Protein AF-A0A7N2LSF9-F1 (afdb_monomer_lite)

Radius of gyration: 23.45 Å; chains: 1; bounding box: 59×53×56 Å

Organism: Quercus lobata (NCBI:txid97700)

InterPro domains:
  IPR008930 Terpenoid cyclases/protein prenyltransferase alpha-alpha toroid [SSF48239] (55-189)
  IPR018333 Squalene cyclase [PTHR11764] (6-190)
  IPR032697 Squalene cyclase, N-terminal [PF13249] (33-189)

Structure (mmCIF, N/CA/C/O backbone):
data_AF-A0A7N2LSF9-F1
#
_entry.id   AF-A0A7N2LSF9-F1
#
loop_
_atom_site.group_PDB
_atom_site.id
_atom_site.type_symbol
_atom_site.label_atom_id
_atom_site.label_alt_id
_atom_site.label_comp_id
_atom_site.label_asym_id
_atom_site.label_entity_id
_atom_site.label_seq_id
_atom_site.pdbx_PDB_ins_code
_atom_site.Cartn_x
_atom_site.Cartn_y
_atom_site.Cartn_z
_atom_site.occupancy
_atom_site.B_iso_or_equiv
_atom_site.auth_seq_id
_atom_site.auth_comp_id
_atom_site.auth_asym_id
_atom_site.auth_atom_id
_atom_site.pdbx_PDB_model_num
ATOM 1 N N . MET A 1 1 ? -3.919 -2.376 20.979 1.00 66.38 1 MET A N 1
ATOM 2 C CA . MET A 1 1 ? -2.611 -2.000 21.558 1.00 66.38 1 MET A CA 1
ATOM 3 C C . MET A 1 1 ? -2.782 -0.939 22.650 1.00 66.38 1 MET A C 1
ATOM 5 O O . MET A 1 1 ? -2.561 -1.262 23.808 1.00 66.38 1 MET A O 1
ATOM 9 N N . PHE A 1 2 ? -3.369 0.223 22.343 1.00 83.56 2 PHE A N 1
ATOM 10 C CA . PHE A 1 2 ? -3.533 1.353 23.278 1.00 83.56 2 PHE A CA 1
ATOM 11 C C . PHE A 1 2 ? -4.333 1.075 24.571 1.00 83.56 2 PHE A C 1
ATOM 13 O O . PHE A 1 2 ? -3.873 1.342 25.677 1.00 83.56 2 PHE A O 1
ATOM 20 N N . LEU A 1 3 ? -5.525 0.473 24.468 1.00 89.69 3 LEU A N 1
ATOM 21 C CA . LEU A 1 3 ? -6.334 0.141 25.657 1.00 89.69 3 LEU A CA 1
ATOM 22 C C . LEU A 1 3 ? -5.654 -0.894 26.562 1.00 89.69 3 LEU A C 1
ATOM 24 O O . LEU A 1 3 ? -5.826 -0.860 27.779 1.00 89.69 3 LEU A O 1
ATOM 28 N N . ARG A 1 4 ? -4.869 -1.801 25.964 1.00 88.81 4 ARG A N 1
ATOM 29 C CA . ARG A 1 4 ? -4.099 -2.812 26.694 1.00 88.81 4 ARG A CA 1
ATOM 30 C C . ARG A 1 4 ? -2.955 -2.162 27.467 1.00 88.81 4 ARG A C 1
ATOM 32 O O . ARG A 1 4 ? -2.779 -2.487 28.632 1.00 88.81 4 ARG A O 1
ATOM 39 N N . GLU A 1 5 ? -2.233 -1.227 26.854 1.00 88.38 5 GLU A N 1
ATOM 40 C CA . GLU A 1 5 ? -1.175 -0.448 27.519 1.00 88.38 5 GLU A CA 1
ATOM 41 C C . GLU A 1 5 ? -1.716 0.340 28.716 1.00 88.38 5 GLU A C 1
ATOM 43 O O . GLU A 1 5 ? -1.085 0.394 29.769 1.00 88.38 5 GLU A O 1
ATOM 48 N N . LYS A 1 6 ? -2.933 0.875 28.593 1.00 88.38 6 LYS A N 1
ATOM 49 C CA . LYS A 1 6 ? -3.620 1.589 29.676 1.00 88.38 6 LYS A CA 1
ATOM 50 C C . LYS A 1 6 ? -4.302 0.688 30.703 1.00 88.38 6 LYS A C 1
ATOM 52 O O . LYS A 1 6 ? -4.934 1.202 31.622 1.00 88.38 6 LYS A O 1
ATOM 57 N N . ASN A 1 7 ? -4.224 -0.636 30.548 1.00 91.94 7 ASN A N 1
ATOM 58 C CA . ASN A 1 7 ? -4.962 -1.605 31.363 1.00 91.94 7 ASN A CA 1
ATOM 59 C C . ASN A 1 7 ? -6.463 -1.269 31.488 1.00 91.94 7 ASN A C 1
ATOM 61 O O . ASN A 1 7 ? -7.085 -1.526 32.522 1.00 91.94 7 ASN A O 1
ATOM 65 N N . PHE A 1 8 ? -7.046 -0.670 30.445 1.00 93.81 8 PHE A N 1
ATOM 66 C CA . PHE A 1 8 ? -8.433 -0.227 30.470 1.00 93.81 8 PHE A CA 1
ATOM 67 C C . PHE A 1 8 ? -9.372 -1.430 30.577 1.00 93.81 8 PHE A C 1
ATOM 69 O O . PHE A 1 8 ? -9.250 -2.409 29.837 1.00 93.81 8 PHE A O 1
ATOM 76 N N . LYS A 1 9 ? -10.354 -1.328 31.474 1.00 93.75 9 LYS A N 1
ATOM 77 C CA . LYS A 1 9 ? -11.443 -2.293 31.613 1.00 93.75 9 LYS A CA 1
ATOM 78 C C . LYS A 1 9 ? -12.764 -1.558 31.460 1.00 93.75 9 LYS A C 1
ATOM 80 O O . LYS A 1 9 ? -13.039 -0.615 32.197 1.00 93.75 9 LYS A O 1
ATOM 85 N N . GLN A 1 10 ? -13.590 -2.003 30.518 1.00 93.06 10 GLN A N 1
ATOM 86 C CA . GLN A 1 10 ? -14.936 -1.465 30.368 1.00 93.06 10 GLN A CA 1
ATOM 87 C C . GLN A 1 10 ? -15.809 -1.971 31.522 1.00 93.06 10 GLN A C 1
ATOM 89 O O . GLN A 1 10 ? -16.148 -3.150 31.569 1.00 93.06 10 GLN A O 1
ATOM 94 N N . THR A 1 11 ? -16.151 -1.081 32.448 1.00 94.44 11 THR A N 1
ATOM 95 C CA . THR A 1 11 ? -16.967 -1.383 33.634 1.00 94.44 11 THR A CA 1
ATOM 96 C C . THR A 1 11 ? -18.460 -1.179 33.396 1.00 94.44 11 THR A C 1
ATOM 98 O O . THR A 1 11 ? -19.268 -1.702 34.157 1.00 94.44 11 THR A O 1
ATOM 101 N N . ILE A 1 12 ? -18.838 -0.446 32.343 1.00 94.00 12 ILE A N 1
ATOM 102 C CA . ILE A 1 12 ? -20.238 -0.182 32.008 1.00 94.00 12 ILE A CA 1
ATOM 103 C C . ILE A 1 12 ? -20.750 -1.319 31.102 1.00 94.00 12 ILE A C 1
ATOM 105 O O . ILE A 1 12 ? -20.164 -1.553 30.030 1.00 94.00 12 ILE A O 1
ATOM 109 N N . PRO A 1 13 ? -21.811 -2.046 31.502 1.00 93.44 13 PRO A N 1
ATOM 110 C CA . PRO A 1 13 ? -22.346 -3.153 30.717 1.00 93.44 13 PRO A CA 1
ATOM 111 C C . PRO A 1 13 ? -22.920 -2.656 29.378 1.00 93.44 13 PRO A C 1
ATOM 113 O O . PRO A 1 13 ? -23.384 -1.519 29.292 1.00 93.44 13 PRO A O 1
ATOM 116 N N . PRO A 1 14 ? -22.848 -3.463 28.304 1.00 93.38 14 PRO A N 1
ATOM 117 C CA . PRO A 1 14 ? -23.489 -3.120 27.041 1.00 93.38 14 PRO A CA 1
ATOM 118 C C . PRO A 1 14 ? -25.013 -3.188 27.179 1.00 93.38 14 PRO A C 1
ATOM 120 O O . PRO A 1 14 ? -25.544 -4.165 27.705 1.00 93.38 14 PRO A O 1
ATOM 123 N N . GLU A 1 15 ? -25.697 -2.180 26.649 1.00 92.12 15 GLU A N 1
ATOM 124 C CA . GLU A 1 15 ? -27.146 -2.220 26.467 1.00 92.12 15 GLU A CA 1
ATOM 125 C C . GLU A 1 15 ? -27.490 -3.183 25.328 1.00 92.12 15 GLU A C 1
ATOM 127 O O . GLU A 1 15 ? -26.874 -3.137 24.259 1.00 92.12 15 GLU A O 1
ATOM 132 N N . LYS A 1 16 ? -28.460 -4.069 25.560 1.00 88.94 16 LYS A N 1
ATOM 133 C CA . LYS A 1 16 ? -29.035 -4.937 24.529 1.00 88.94 16 LYS A CA 1
ATOM 134 C C . LYS A 1 16 ? -30.428 -4.417 24.202 1.00 88.94 16 LYS A C 1
ATOM 136 O O . LYS A 1 16 ? -31.203 -4.128 25.110 1.00 88.94 16 LYS A O 1
ATOM 141 N N . ILE A 1 17 ? -30.710 -4.278 22.914 1.00 87.31 17 ILE A N 1
ATOM 142 C CA . ILE A 1 17 ? -32.014 -3.865 22.398 1.00 87.31 17 ILE A CA 1
ATOM 143 C C . ILE A 1 17 ? -32.495 -5.020 21.530 1.00 87.31 17 ILE A C 1
ATOM 145 O O . ILE A 1 17 ? -31.788 -5.411 20.600 1.00 87.31 17 ILE A O 1
ATOM 149 N N . GLU A 1 18 ? -33.630 -5.613 21.888 1.00 89.38 18 GLU A N 1
ATOM 150 C CA . GLU A 1 18 ? -34.229 -6.703 21.113 1.00 89.38 18 GLU A CA 1
ATOM 151 C C . GLU A 1 18 ? -35.028 -6.158 19.918 1.00 89.38 18 GLU A C 1
ATOM 153 O O . GLU A 1 18 ? -35.464 -5.003 19.913 1.00 89.38 18 GLU A O 1
ATOM 158 N N . ASP A 1 19 ? -35.226 -6.986 18.889 1.00 85.38 19 ASP A N 1
ATOM 159 C CA . ASP A 1 19 ? -36.000 -6.592 17.710 1.00 85.38 19 ASP A CA 1
ATOM 160 C C . ASP A 1 19 ? -37.439 -6.218 18.103 1.00 85.38 19 ASP A C 1
ATOM 162 O O . ASP A 1 19 ? -38.179 -7.013 18.683 1.00 85.38 19 ASP A O 1
ATOM 166 N N . GLY A 1 20 ? -37.843 -4.990 17.770 1.00 83.19 20 GLY A N 1
ATOM 167 C CA . GLY A 1 20 ? -39.164 -4.441 18.099 1.00 83.19 20 GLY A CA 1
ATOM 168 C C . GLY A 1 20 ? -39.267 -3.784 19.480 1.00 83.19 20 GLY A C 1
ATOM 169 O O . GLY A 1 20 ? -40.318 -3.233 19.810 1.00 83.19 20 GLY A O 1
ATOM 170 N N . GLU A 1 21 ? -38.197 -3.788 20.277 1.00 87.12 21 GLU A N 1
ATOM 171 C CA . GLU A 1 21 ? -38.157 -3.103 21.565 1.00 87.12 21 GLU A CA 1
ATOM 172 C C . GLU A 1 21 ? -37.973 -1.581 21.399 1.00 87.12 21 GLU A C 1
ATOM 174 O O . GLU A 1 21 ? -37.148 -1.107 20.617 1.00 87.12 21 GLU A O 1
ATOM 179 N N . GLY A 1 22 ? -38.732 -0.788 22.161 1.00 87.12 22 GLY A N 1
ATOM 180 C CA . GLY A 1 22 ? -38.601 0.670 22.161 1.00 87.12 22 GLY A CA 1
ATOM 181 C C . GLY A 1 22 ? -37.289 1.143 22.800 1.00 87.12 22 GLY A C 1
ATOM 182 O O . GLY A 1 22 ? -36.911 0.691 23.882 1.00 87.12 22 GLY A O 1
ATOM 183 N N . ILE A 1 23 ? -36.609 2.101 22.162 1.00 92.31 23 ILE A N 1
ATOM 184 C CA . ILE A 1 23 ? -35.414 2.748 22.722 1.00 92.31 23 ILE A CA 1
ATOM 185 C C . ILE A 1 23 ? -35.859 3.803 23.738 1.00 92.31 23 ILE A C 1
ATOM 187 O O . ILE A 1 23 ? -36.436 4.822 23.366 1.00 92.31 23 ILE A O 1
ATOM 191 N N . THR A 1 24 ? -35.591 3.559 25.019 1.00 94.38 24 THR A N 1
ATOM 192 C CA . THR A 1 24 ? -35.860 4.523 26.094 1.00 94.38 24 THR A CA 1
ATOM 193 C C . THR A 1 24 ? -34.687 5.487 26.282 1.00 94.38 24 THR A C 1
ATOM 195 O O . THR A 1 24 ? -33.537 5.156 25.975 1.00 94.38 24 THR A O 1
ATOM 198 N N . ASP A 1 25 ? -34.957 6.660 26.859 1.00 94.50 25 ASP A N 1
ATOM 199 C CA . ASP A 1 25 ? -33.924 7.649 27.207 1.00 94.50 25 ASP A CA 1
ATOM 200 C C . ASP A 1 25 ? -32.843 7.066 28.129 1.00 94.50 25 ASP A C 1
ATOM 202 O O . ASP A 1 25 ? -31.661 7.391 28.000 1.00 94.50 25 ASP A O 1
ATOM 206 N N . GLU A 1 26 ? -33.227 6.169 29.040 1.00 93.06 26 GLU A N 1
ATOM 207 C CA . GLU A 1 26 ? -32.302 5.484 29.944 1.00 93.06 26 GLU A CA 1
ATOM 208 C C . GLU A 1 26 ? -31.316 4.598 29.174 1.00 93.06 26 GLU A C 1
ATOM 210 O O . GLU A 1 26 ? -30.102 4.719 29.358 1.00 93.06 26 GLU A O 1
ATOM 215 N N . LYS A 1 27 ? -31.818 3.768 28.250 1.00 93.44 27 LYS A N 1
ATOM 216 C CA . LYS A 1 27 ? -30.979 2.903 27.412 1.00 93.44 27 LYS A CA 1
ATOM 217 C C . LYS A 1 27 ? -30.038 3.714 26.531 1.00 93.44 27 LYS A C 1
ATOM 219 O O . LYS A 1 27 ? -28.846 3.416 26.457 1.00 93.44 27 LYS A O 1
ATOM 224 N N . ALA A 1 28 ? -30.544 4.778 25.909 1.00 94.69 28 ALA A N 1
ATOM 225 C CA . ALA A 1 28 ? -29.723 5.685 25.113 1.00 94.69 28 ALA A CA 1
ATOM 226 C C . ALA A 1 28 ? -28.622 6.348 25.965 1.00 94.69 28 ALA A C 1
ATOM 228 O O . ALA A 1 28 ? -27.455 6.384 25.567 1.00 94.69 28 ALA A O 1
ATOM 229 N N . THR A 1 29 ? -28.964 6.806 27.172 1.00 95.44 29 THR A N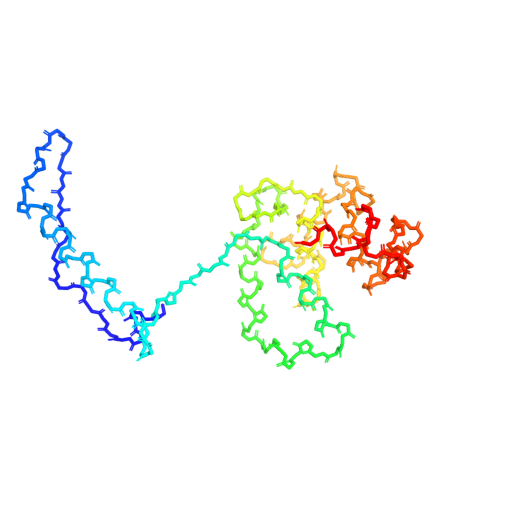 1
ATOM 230 C CA . THR A 1 29 ? -28.019 7.433 28.108 1.00 95.44 29 THR A CA 1
ATOM 231 C C . THR A 1 29 ? -26.937 6.457 28.570 1.00 95.44 29 THR A C 1
ATOM 233 O O . THR A 1 29 ? -25.758 6.821 28.620 1.00 95.44 29 THR A O 1
ATOM 236 N N . ASN A 1 30 ? -27.296 5.210 28.879 1.00 95.19 30 ASN A N 1
ATOM 237 C CA . ASN A 1 30 ? -26.335 4.189 29.291 1.00 95.19 30 ASN A CA 1
ATOM 238 C C . ASN A 1 30 ? -25.383 3.812 28.148 1.00 95.19 30 ASN A C 1
ATOM 240 O O . ASN A 1 30 ? -24.165 3.759 28.355 1.00 95.19 30 ASN A O 1
ATOM 244 N N . ALA A 1 31 ? -25.908 3.637 26.930 1.00 95.81 31 ALA A N 1
ATOM 245 C CA . ALA A 1 31 ? -25.100 3.388 25.739 1.00 95.81 31 ALA A CA 1
ATOM 246 C C . ALA A 1 31 ? -24.117 4.541 25.468 1.00 95.81 31 ALA A C 1
ATOM 248 O O . ALA A 1 31 ? -22.922 4.301 25.262 1.00 95.81 31 ALA A O 1
ATOM 249 N N . LEU A 1 32 ? -24.585 5.792 25.559 1.00 96.19 32 LEU A N 1
ATOM 250 C CA . LEU A 1 32 ? -23.746 6.982 25.419 1.00 96.19 32 LEU A CA 1
ATOM 251 C C . LEU A 1 32 ? -22.646 7.022 26.483 1.00 96.19 32 LEU A C 1
ATOM 253 O O . LEU A 1 32 ? -21.475 7.202 26.154 1.00 96.19 32 LEU A O 1
ATOM 257 N N . ARG A 1 33 ? -22.991 6.805 27.758 1.00 97.06 33 ARG A N 1
ATOM 258 C CA . ARG A 1 33 ? -22.019 6.809 28.861 1.00 97.06 33 ARG A CA 1
ATOM 259 C C . ARG A 1 33 ? -20.924 5.766 28.637 1.00 97.06 33 ARG A C 1
ATOM 261 O O . ARG A 1 33 ? -19.745 6.055 28.840 1.00 97.06 33 ARG A O 1
ATOM 268 N N . ARG A 1 34 ? -21.297 4.576 28.160 1.00 97.19 34 ARG A N 1
ATOM 269 C CA . ARG A 1 34 ? -20.352 3.510 27.809 1.00 97.19 34 ARG A CA 1
ATOM 270 C C . ARG A 1 34 ? -19.430 3.902 26.652 1.00 97.19 34 ARG A C 1
ATOM 272 O O . ARG A 1 34 ? -18.225 3.649 26.734 1.00 97.19 34 ARG A O 1
ATOM 279 N N . ALA A 1 35 ? -19.978 4.510 25.600 1.00 96.12 35 ALA A N 1
ATOM 280 C CA . ALA A 1 35 ? -19.223 4.964 24.432 1.00 96.12 35 ALA A CA 1
ATOM 281 C C . ALA A 1 35 ? -18.250 6.101 24.777 1.00 96.12 35 ALA A C 1
ATOM 283 O O . ALA A 1 35 ? -17.090 6.061 24.364 1.00 96.12 35 ALA A O 1
ATOM 284 N N . VAL A 1 36 ? -18.680 7.068 25.592 1.00 96.44 36 VAL A N 1
ATOM 285 C CA . VAL A 1 36 ? -17.828 8.158 26.091 1.00 96.44 36 VAL A CA 1
ATOM 286 C C . VAL A 1 36 ? -16.706 7.607 26.967 1.00 96.44 36 VAL A C 1
ATOM 288 O O . VAL A 1 36 ? -15.553 7.967 26.759 1.00 96.44 36 VAL A O 1
ATOM 291 N N . HIS A 1 37 ? -17.005 6.683 27.887 1.00 95.75 37 HIS A N 1
ATOM 292 C CA . HIS A 1 37 ? -15.989 6.050 28.734 1.00 95.75 37 HIS A CA 1
ATOM 293 C C . HIS A 1 37 ? -14.919 5.317 27.906 1.00 95.75 37 HIS A C 1
ATOM 295 O O . HIS A 1 37 ? -13.726 5.444 28.171 1.00 95.75 37 HIS A O 1
ATOM 301 N N . PHE A 1 38 ? -15.337 4.595 26.860 1.00 95.19 38 PHE A N 1
ATOM 302 C CA . PHE A 1 38 ? -14.419 3.930 25.932 1.00 95.19 38 PHE A CA 1
ATOM 303 C C . PHE A 1 38 ? -13.591 4.929 25.113 1.00 95.19 38 PHE A C 1
ATOM 305 O O . PHE A 1 38 ? -12.373 4.797 25.020 1.00 95.19 38 PHE A O 1
ATOM 312 N N . SER A 1 39 ? -14.238 5.949 24.546 1.00 94.25 39 SER A N 1
ATOM 313 C CA . SER A 1 39 ? -13.574 6.948 23.703 1.00 94.25 39 SER A CA 1
ATOM 314 C C . SER A 1 39 ? -12.574 7.775 24.507 1.00 94.25 39 SER A C 1
ATOM 316 O O . SER A 1 39 ? -11.454 7.984 24.056 1.00 94.25 39 SER A O 1
ATOM 318 N N . ALA A 1 40 ? -12.915 8.174 25.734 1.00 94.00 40 ALA A N 1
ATOM 319 C CA . ALA A 1 40 ? -11.996 8.867 26.635 1.00 94.00 40 ALA A CA 1
ATOM 320 C C . ALA A 1 40 ? -10.749 8.021 26.947 1.00 94.00 40 ALA A C 1
ATOM 322 O O . ALA A 1 40 ? -9.636 8.540 26.984 1.00 94.00 40 ALA A O 1
ATOM 323 N N . ALA A 1 41 ? -10.899 6.699 27.088 1.00 94.31 41 ALA A N 1
ATOM 324 C CA . ALA A 1 41 ? -9.760 5.808 27.298 1.00 94.31 41 ALA A CA 1
ATOM 325 C C . ALA A 1 41 ? -8.811 5.740 26.086 1.00 94.31 41 ALA A C 1
ATOM 327 O O . ALA A 1 41 ? -7.617 5.481 26.262 1.00 94.31 41 ALA A O 1
ATOM 328 N N . LEU A 1 42 ? -9.299 6.016 24.873 1.00 94.44 42 LEU A N 1
ATOM 329 C CA . LEU A 1 42 ? -8.478 6.085 23.661 1.00 94.44 42 LEU A CA 1
ATOM 330 C C . LEU A 1 42 ? -7.693 7.396 23.512 1.00 94.44 42 LEU A C 1
ATOM 332 O O . LEU A 1 42 ? -6.770 7.433 22.708 1.00 94.44 42 LEU A O 1
ATOM 336 N N . GLN A 1 43 ? -7.996 8.442 24.287 1.00 94.62 43 GLN A N 1
ATOM 337 C CA . GLN A 1 43 ? -7.309 9.731 24.175 1.00 94.62 43 GLN A CA 1
ATOM 338 C C . GLN A 1 43 ? -5.824 9.609 24.547 1.00 94.62 43 GLN A C 1
ATOM 340 O O . GLN A 1 43 ? -5.489 9.090 25.609 1.00 94.62 43 GLN A O 1
ATOM 345 N N . SER A 1 44 ? -4.914 10.079 23.705 1.00 93.06 44 SER A N 1
ATOM 346 C CA . SER A 1 44 ? -3.478 10.132 23.980 1.00 93.06 44 SER A CA 1
ATOM 347 C C . SER A 1 44 ? -3.135 11.115 25.110 1.00 93.06 44 SER A C 1
ATOM 349 O O . SER A 1 44 ? -3.951 11.943 25.509 1.00 93.06 44 SER A O 1
ATOM 351 N N . SER A 1 45 ? -1.922 11.016 25.661 1.00 92.81 45 SER A N 1
ATOM 352 C CA . SER A 1 45 ? -1.450 11.848 26.780 1.00 92.81 45 SER A CA 1
ATOM 353 C C . SER A 1 45 ? -1.394 13.347 26.467 1.00 92.81 45 SER A C 1
ATOM 355 O O . SER A 1 45 ? -1.452 14.168 27.373 1.00 92.81 45 SER A O 1
ATOM 357 N N . ASP A 1 46 ? -1.272 13.697 25.192 1.00 95.12 46 ASP A N 1
ATOM 358 C CA . ASP A 1 46 ? -1.283 15.054 24.634 1.00 95.12 46 ASP A CA 1
ATOM 359 C C . ASP A 1 46 ? -2.676 15.483 24.129 1.00 95.12 46 ASP A C 1
ATOM 361 O O . ASP A 1 46 ? -2.834 16.565 23.571 1.00 95.12 46 ASP A O 1
ATOM 365 N N . GLY A 1 47 ? -3.700 14.651 24.338 1.00 95.31 47 GLY A N 1
ATOM 366 C CA . GLY A 1 47 ? -5.098 15.005 24.118 1.00 95.31 47 GLY A CA 1
ATOM 367 C C . GLY A 1 47 ? -5.684 14.635 22.754 1.00 95.31 47 GLY A C 1
ATOM 368 O O . GLY A 1 47 ? -6.893 14.798 22.587 1.00 95.31 47 GLY A O 1
ATOM 369 N N . HIS A 1 48 ? -4.897 14.119 21.801 1.00 95.31 48 HIS A N 1
ATOM 370 C CA . HIS A 1 48 ? -5.411 13.665 20.497 1.00 95.31 48 HIS A CA 1
ATOM 371 C C . HIS A 1 48 ? -5.989 12.237 20.557 1.00 95.31 48 HIS A C 1
ATOM 373 O O . HIS A 1 48 ? -5.770 11.513 21.524 1.00 95.31 48 HIS A O 1
ATOM 379 N N . TRP A 1 49 ? -6.705 11.799 19.515 1.00 94.50 49 TRP A N 1
ATOM 380 C CA . TRP A 1 49 ? -7.203 10.420 19.385 1.00 94.50 49 TRP A CA 1
ATOM 381 C C . TRP A 1 49 ? -6.476 9.688 18.259 1.00 94.50 49 TRP A C 1
ATOM 383 O O . TRP A 1 49 ? -6.788 9.924 17.090 1.00 94.50 49 TRP A O 1
ATOM 393 N N . PRO A 1 50 ? -5.503 8.818 18.576 1.00 92.06 50 PRO A N 1
ATOM 394 C CA . PRO A 1 50 ? -4.829 8.041 17.556 1.00 92.06 50 PRO A CA 1
ATOM 395 C C . PRO A 1 50 ? -5.799 7.011 16.974 1.00 92.06 50 PRO A C 1
ATOM 397 O O . PRO A 1 50 ? -6.467 6.275 17.702 1.00 92.06 50 PRO A O 1
ATOM 400 N N . THR A 1 51 ? -5.848 6.945 15.650 1.00 89.44 51 THR A N 1
ATOM 401 C CA . THR A 1 51 ? -6.598 5.935 14.907 1.00 89.44 51 THR A CA 1
ATOM 402 C C . THR A 1 51 ? -5.771 5.451 13.733 1.00 89.44 51 THR A C 1
ATOM 404 O O . THR A 1 51 ? -4.897 6.158 13.227 1.00 89.44 51 THR A O 1
ATOM 407 N N . GLU A 1 52 ? -6.058 4.235 13.294 1.00 89.19 52 GLU A N 1
ATOM 408 C CA . GLU A 1 52 ? -5.570 3.748 12.018 1.00 89.19 52 GLU A CA 1
ATOM 409 C C . GLU A 1 52 ? -6.172 4.588 10.882 1.00 89.19 52 GLU A C 1
ATOM 411 O O . GLU A 1 52 ? -7.377 4.845 10.859 1.00 89.19 52 GLU A O 1
ATOM 416 N N . ASN A 1 53 ? -5.319 5.024 9.955 1.00 90.56 53 ASN A N 1
ATOM 417 C CA . ASN A 1 53 ? -5.704 5.685 8.709 1.00 90.56 53 ASN A CA 1
ATOM 418 C C . ASN A 1 53 ? -5.233 4.822 7.531 1.00 90.56 53 ASN A C 1
ATOM 420 O O . ASN A 1 53 ? -4.279 5.159 6.826 1.00 90.56 53 ASN A O 1
ATOM 424 N N . ALA A 1 54 ? -5.847 3.647 7.411 1.00 90.62 54 ALA A N 1
ATOM 425 C CA . ALA A 1 54 ? -5.574 2.676 6.362 1.00 90.62 54 ALA A CA 1
ATOM 426 C C . ALA A 1 54 ? -6.517 2.868 5.162 1.00 90.62 54 ALA A C 1
ATOM 428 O O . ALA A 1 54 ? -7.405 3.719 5.163 1.00 90.62 54 ALA A O 1
ATOM 429 N N . GLY A 1 55 ? -6.309 2.075 4.113 1.00 93.44 55 GLY A N 1
ATOM 430 C CA . GLY A 1 55 ? -7.158 2.078 2.924 1.00 93.44 55 GLY A CA 1
ATOM 431 C C . GLY A 1 55 ? -6.336 1.887 1.657 1.00 93.44 55 GLY A C 1
ATOM 432 O O . GLY A 1 55 ? -6.442 0.832 1.040 1.00 93.44 55 GLY A O 1
ATOM 433 N N . PRO A 1 56 ? -5.492 2.850 1.254 1.00 96.75 56 PRO A N 1
ATOM 434 C CA . PRO A 1 56 ? -4.724 2.741 0.015 1.00 96.75 56 PRO A CA 1
ATOM 435 C C . PRO A 1 56 ? -3.675 1.621 0.046 1.00 96.75 56 PRO A C 1
ATOM 437 O O . PRO A 1 56 ? -2.788 1.600 0.898 1.00 96.75 56 PRO A O 1
ATOM 440 N N . MET A 1 57 ? -3.707 0.738 -0.955 1.00 96.44 57 MET A N 1
ATOM 441 C CA . MET A 1 57 ? -2.776 -0.397 -1.088 1.00 96.44 57 MET A CA 1
ATOM 442 C C . MET A 1 57 ? -1.512 -0.068 -1.898 1.00 96.44 57 MET A C 1
ATOM 444 O O . MET A 1 57 ? -0.805 -0.958 -2.370 1.00 96.44 57 MET A O 1
ATOM 448 N N . PHE A 1 58 ? -1.209 1.223 -2.055 1.00 95.69 58 PHE A N 1
ATOM 449 C CA . PHE A 1 58 ? -0.095 1.731 -2.861 1.00 95.69 58 PHE A CA 1
ATOM 450 C C . PHE A 1 58 ? 0.758 2.792 -2.144 1.00 95.69 58 PHE A C 1
ATOM 452 O O . PHE A 1 58 ? 1.517 3.492 -2.802 1.00 95.69 58 PHE A O 1
ATOM 459 N N . PHE A 1 59 ? 0.682 2.920 -0.814 1.00 95.94 59 PHE A N 1
ATOM 460 C CA . PHE A 1 59 ? 1.604 3.783 -0.052 1.00 95.94 59 PHE A CA 1
ATOM 461 C C . PHE A 1 59 ? 2.821 3.028 0.484 1.00 95.94 59 PHE A C 1
ATOM 463 O O . PHE A 1 59 ? 3.957 3.456 0.280 1.00 95.94 59 PHE A O 1
ATOM 470 N N . VAL A 1 60 ? 2.599 1.874 1.118 1.00 96.88 60 VAL A N 1
ATOM 471 C CA . VAL A 1 60 ? 3.687 1.058 1.675 1.00 96.88 60 VAL A CA 1
ATOM 472 C C . VAL A 1 60 ? 4.614 0.510 0.582 1.00 96.88 60 VAL A C 1
ATOM 474 O O . VAL A 1 60 ? 5.827 0.665 0.739 1.00 96.88 60 VAL A O 1
ATOM 477 N N . PRO A 1 61 ? 4.124 -0.058 -0.544 1.00 97.75 61 PRO A N 1
ATOM 478 C CA . PRO A 1 61 ? 5.026 -0.611 -1.552 1.00 97.75 61 PRO A CA 1
ATOM 479 C C . PRO A 1 61 ? 6.000 0.417 -2.147 1.00 97.75 61 PRO A C 1
ATOM 481 O O . PRO A 1 61 ? 7.201 0.141 -2.154 1.00 97.75 61 PRO A O 1
ATOM 484 N N . PRO A 1 62 ? 5.569 1.623 -2.574 1.00 97.44 62 PRO A N 1
ATOM 485 C CA . PRO A 1 62 ? 6.513 2.651 -2.995 1.00 97.44 62 PRO A CA 1
ATOM 486 C C . PRO A 1 62 ? 7.500 3.092 -1.921 1.00 97.44 62 PRO A C 1
ATOM 488 O O . PRO A 1 62 ? 8.669 3.320 -2.224 1.00 97.44 62 PRO A O 1
ATOM 491 N N . PHE A 1 63 ? 7.071 3.175 -0.660 1.00 97.75 63 PHE A N 1
ATOM 492 C CA . PHE A 1 63 ? 7.977 3.537 0.425 1.00 97.75 63 PHE A CA 1
ATOM 493 C C . PHE A 1 63 ? 9.061 2.466 0.638 1.00 97.75 63 PHE A C 1
ATOM 495 O O . PHE A 1 63 ? 10.242 2.794 0.752 1.00 97.75 63 PHE A O 1
ATOM 502 N N . VAL A 1 64 ? 8.690 1.183 0.565 1.00 98.31 64 VAL A N 1
ATOM 503 C CA . VAL A 1 64 ? 9.636 0.055 0.563 1.00 98.31 64 VAL A CA 1
ATOM 504 C C . VAL A 1 64 ? 10.602 0.135 -0.626 1.00 98.31 64 VAL A C 1
ATOM 506 O O . VAL A 1 64 ? 11.807 -0.037 -0.434 1.00 98.31 64 VAL A O 1
ATOM 509 N N . ILE A 1 65 ? 10.115 0.463 -1.829 1.00 98.31 65 ILE A N 1
ATOM 510 C CA . ILE A 1 65 ? 10.953 0.685 -3.022 1.00 98.31 65 ILE A CA 1
ATOM 511 C C . ILE A 1 65 ? 11.964 1.820 -2.779 1.00 98.31 65 ILE A C 1
ATOM 513 O O . ILE A 1 65 ? 13.157 1.632 -3.022 1.00 98.31 65 ILE A O 1
ATOM 517 N N . CYS A 1 66 ? 11.532 2.967 -2.248 1.00 98.06 66 CYS A N 1
ATOM 518 C CA . CYS A 1 66 ? 12.416 4.091 -1.918 1.00 98.06 66 CYS A CA 1
ATOM 519 C C . CYS A 1 66 ? 13.515 3.692 -0.926 1.00 98.06 66 CYS A C 1
ATOM 521 O O . CYS A 1 66 ? 14.699 3.951 -1.159 1.00 98.06 66 CYS A O 1
ATOM 523 N N . CYS A 1 67 ? 13.150 3.041 0.180 1.00 98.25 67 CYS A N 1
ATOM 524 C CA . CYS A 1 67 ? 14.117 2.602 1.184 1.00 98.25 67 CYS A CA 1
ATOM 525 C C . CYS A 1 67 ? 15.084 1.549 0.630 1.00 98.25 67 CYS A C 1
ATOM 527 O O . CYS A 1 67 ? 16.256 1.538 1.004 1.00 98.25 67 CYS A O 1
ATOM 529 N N . TYR A 1 68 ? 14.623 0.688 -0.279 1.00 98.19 68 TYR A N 1
ATOM 530 C CA . TYR A 1 68 ? 15.474 -0.278 -0.966 1.00 98.19 68 TYR A CA 1
ATOM 531 C C . TYR A 1 68 ? 16.508 0.405 -1.865 1.00 98.19 68 TYR A C 1
ATOM 533 O O . TYR A 1 68 ? 17.703 0.170 -1.702 1.00 98.19 68 TYR A O 1
ATOM 541 N N . ILE A 1 69 ? 16.070 1.293 -2.761 1.00 97.81 69 ILE A N 1
ATOM 542 C CA . ILE A 1 69 ? 16.949 1.962 -3.734 1.00 97.81 69 ILE A CA 1
ATOM 543 C C . ILE A 1 69 ? 17.960 2.879 -3.041 1.00 97.81 69 ILE A C 1
ATOM 545 O O . ILE A 1 69 ? 19.108 2.971 -3.466 1.00 97.81 69 ILE A O 1
ATOM 549 N N . THR A 1 70 ? 17.558 3.531 -1.950 1.00 97.94 70 THR A N 1
ATOM 550 C CA . THR A 1 70 ? 18.447 4.410 -1.177 1.00 97.94 70 THR A CA 1
ATOM 551 C C . THR A 1 70 ? 19.368 3.656 -0.211 1.00 97.94 70 THR A C 1
ATOM 553 O O . THR A 1 70 ? 20.200 4.289 0.428 1.00 97.94 70 THR A O 1
ATOM 556 N N . GLY A 1 71 ? 19.237 2.330 -0.071 1.00 97.75 71 GLY A N 1
ATOM 557 C CA . GLY A 1 71 ? 20.063 1.523 0.836 1.00 97.75 71 GLY A CA 1
ATOM 558 C C . GLY A 1 71 ? 19.671 1.596 2.320 1.00 97.75 71 GLY A C 1
ATOM 559 O O . GLY A 1 71 ? 20.393 1.077 3.167 1.00 97.75 71 GLY A O 1
ATOM 560 N N . HIS A 1 72 ? 18.520 2.187 2.652 1.00 98.25 72 HIS A N 1
ATOM 561 C CA . HIS A 1 72 ? 18.055 2.391 4.031 1.00 98.25 72 HIS A CA 1
ATOM 562 C C . HIS A 1 72 ? 17.026 1.358 4.505 1.00 98.25 72 HIS A C 1
ATOM 564 O O . HIS A 1 72 ? 16.494 1.491 5.606 1.00 98.25 72 HIS A O 1
ATOM 570 N N . LEU A 1 73 ? 16.739 0.321 3.709 1.00 97.12 73 LEU A N 1
ATOM 571 C CA . LEU A 1 73 ? 15.686 -0.658 4.002 1.00 97.12 73 LEU A CA 1
ATOM 572 C C . LEU A 1 73 ? 15.772 -1.230 5.425 1.00 97.12 73 LEU A C 1
ATOM 574 O O . LEU A 1 73 ? 14.772 -1.234 6.128 1.00 97.12 73 LEU A O 1
ATOM 578 N N . ASN A 1 74 ? 16.954 -1.666 5.868 1.00 95.75 74 ASN A N 1
ATOM 579 C CA . ASN A 1 74 ? 17.115 -2.273 7.197 1.00 95.75 74 ASN A CA 1
ATOM 580 C C . ASN A 1 74 ? 17.126 -1.244 8.337 1.00 95.75 74 ASN A C 1
ATOM 582 O O . ASN A 1 74 ? 16.828 -1.600 9.474 1.00 95.75 74 ASN A O 1
ATOM 586 N N . THR A 1 75 ? 17.478 0.009 8.042 1.00 97.38 75 THR A N 1
ATOM 587 C CA . THR A 1 75 ? 17.476 1.105 9.019 1.00 97.38 75 THR A CA 1
ATOM 588 C C . THR A 1 75 ? 16.053 1.585 9.288 1.00 97.38 75 THR A C 1
ATOM 590 O O . THR A 1 75 ? 15.692 1.819 10.434 1.00 97.38 75 THR A O 1
ATOM 593 N N . VAL A 1 76 ? 15.240 1.707 8.234 1.00 97.75 76 VAL A N 1
ATOM 594 C CA . VAL A 1 76 ? 13.843 2.164 8.320 1.00 97.75 76 VAL A CA 1
ATOM 595 C C . VAL A 1 76 ? 12.900 1.024 8.702 1.00 97.75 76 VAL A C 1
ATOM 597 O O . VAL A 1 76 ? 11.975 1.232 9.481 1.00 97.75 76 VAL A O 1
ATOM 600 N N . PHE A 1 77 ? 13.149 -0.190 8.200 1.00 97.06 77 PHE A N 1
ATOM 601 C CA . PHE A 1 77 ? 12.346 -1.377 8.491 1.00 97.06 77 PHE A CA 1
ATOM 602 C C . PHE A 1 77 ? 13.193 -2.473 9.153 1.00 97.06 77 PHE A C 1
ATOM 604 O O . PHE A 1 77 ? 13.695 -3.387 8.482 1.00 97.06 77 PHE A O 1
ATOM 611 N N . PRO A 1 78 ? 13.317 -2.437 10.491 1.00 96.44 78 PRO A N 1
ATOM 612 C CA . PRO A 1 78 ? 13.820 -3.562 11.268 1.00 96.44 78 PRO A CA 1
ATOM 613 C C . PRO A 1 78 ? 13.030 -4.855 10.997 1.00 96.44 78 PRO A C 1
ATOM 615 O O . PRO A 1 78 ? 11.975 -4.849 10.362 1.00 96.44 78 PRO A O 1
ATOM 618 N N . ALA A 1 79 ? 13.534 -5.996 11.474 1.00 96.25 79 ALA A N 1
ATOM 619 C CA . ALA A 1 79 ? 12.926 -7.309 11.216 1.00 96.25 79 ALA A CA 1
ATOM 620 C C . ALA A 1 79 ? 11.417 -7.367 11.530 1.00 96.25 79 ALA A C 1
ATOM 622 O O . ALA A 1 79 ? 10.647 -7.791 10.671 1.00 96.25 79 ALA A O 1
ATOM 623 N N . GLU A 1 80 ? 10.993 -6.858 12.689 1.00 96.88 80 GLU A N 1
ATOM 624 C CA . GLU A 1 80 ? 9.579 -6.876 13.090 1.00 96.88 80 GLU A CA 1
ATOM 625 C C . GLU A 1 80 ? 8.693 -6.016 12.182 1.00 96.88 80 GLU A C 1
ATOM 627 O O . GLU A 1 80 ? 7.587 -6.415 11.838 1.00 96.88 80 GLU A O 1
ATOM 632 N N . TYR A 1 81 ? 9.195 -4.874 11.704 1.00 97.31 81 TYR A N 1
ATOM 633 C CA . TYR A 1 81 ? 8.432 -4.008 10.799 1.00 97.31 81 TYR A CA 1
ATOM 634 C C . TYR A 1 81 ? 8.190 -4.716 9.470 1.00 97.31 81 TYR A C 1
ATOM 636 O O . TYR A 1 81 ? 7.085 -4.692 8.942 1.00 97.31 81 TYR A O 1
ATOM 644 N N . ARG A 1 82 ? 9.211 -5.397 8.940 1.00 97.44 82 ARG A N 1
ATOM 645 C CA . ARG A 1 82 ? 9.083 -6.171 7.698 1.00 97.44 82 ARG A CA 1
ATOM 646 C C . ARG A 1 82 ? 8.090 -7.317 7.858 1.00 97.44 82 ARG A C 1
ATOM 648 O O . ARG A 1 82 ? 7.293 -7.545 6.955 1.00 97.44 82 ARG A O 1
ATOM 655 N N . LYS A 1 83 ? 8.112 -7.994 9.008 1.00 97.38 83 LYS A N 1
ATOM 656 C CA . LYS A 1 83 ? 7.165 -9.061 9.339 1.00 97.38 83 LYS A CA 1
ATOM 657 C C . LYS A 1 83 ? 5.724 -8.549 9.359 1.00 97.38 83 LYS A C 1
ATOM 659 O O . LYS A 1 83 ? 4.874 -9.152 8.714 1.00 97.38 83 LYS A O 1
ATOM 664 N N . GLU A 1 84 ? 5.461 -7.428 10.028 1.00 97.38 84 GLU A N 1
ATOM 665 C CA . GLU A 1 84 ? 4.108 -6.860 10.089 1.00 97.38 84 GLU A CA 1
ATOM 666 C C . GLU A 1 84 ? 3.658 -6.247 8.754 1.00 97.38 84 GLU A C 1
ATOM 668 O O . GLU A 1 84 ? 2.487 -6.356 8.403 1.00 97.38 84 GLU A O 1
ATOM 673 N N . ILE A 1 85 ? 4.573 -5.688 7.949 1.00 97.81 85 ILE A N 1
ATOM 674 C CA . ILE A 1 85 ? 4.253 -5.262 6.575 1.00 97.81 85 ILE A CA 1
ATOM 675 C C . ILE A 1 85 ? 3.817 -6.464 5.731 1.00 97.81 85 ILE A C 1
ATOM 677 O O . ILE A 1 85 ? 2.797 -6.393 5.052 1.00 97.81 85 ILE A O 1
ATOM 681 N N . LEU A 1 86 ? 4.563 -7.572 5.776 1.00 98.25 86 LEU A N 1
ATOM 682 C CA . LEU A 1 86 ? 4.203 -8.790 5.048 1.00 98.25 86 LEU A CA 1
ATOM 683 C C . LEU A 1 86 ? 2.864 -9.353 5.536 1.00 98.25 86 LEU A C 1
ATOM 685 O O . LEU A 1 86 ? 1.999 -9.648 4.720 1.00 98.25 86 LEU A O 1
ATOM 689 N N . HIS A 1 87 ? 2.657 -9.418 6.852 1.00 97.50 87 HIS A N 1
ATOM 690 C CA . HIS A 1 87 ? 1.397 -9.861 7.447 1.00 97.50 87 HIS A CA 1
ATOM 691 C C . HIS A 1 87 ? 0.209 -9.004 6.985 1.00 97.50 87 HIS A C 1
ATOM 693 O O . HIS A 1 87 ? -0.818 -9.543 6.577 1.00 97.50 87 HIS A O 1
ATOM 699 N N . TYR A 1 88 ? 0.367 -7.677 6.955 1.00 96.88 88 TYR A N 1
ATOM 700 C CA . TYR A 1 88 ? -0.640 -6.771 6.409 1.00 96.88 88 TYR A CA 1
ATOM 701 C C . TYR A 1 88 ? -0.908 -7.039 4.923 1.00 96.88 88 TYR A C 1
ATOM 703 O O . TYR A 1 88 ? -2.064 -7.087 4.513 1.00 96.88 88 TYR A O 1
ATOM 711 N N . VAL A 1 89 ? 0.130 -7.250 4.109 1.00 97.62 89 VAL A N 1
ATOM 712 C CA . VAL A 1 89 ? -0.028 -7.563 2.678 1.00 97.62 89 VAL A CA 1
ATOM 713 C C . VAL A 1 89 ? -0.789 -8.879 2.477 1.00 97.62 89 VAL A C 1
ATOM 715 O O . VAL A 1 89 ? -1.692 -8.920 1.643 1.00 97.62 89 VAL A O 1
ATOM 718 N N . TYR A 1 90 ? -0.482 -9.922 3.256 1.00 97.81 90 TYR A N 1
ATOM 719 C CA . TYR A 1 90 ? -1.156 -11.223 3.171 1.00 97.81 90 TYR A CA 1
ATOM 720 C C . TYR A 1 90 ? -2.627 -11.149 3.569 1.00 97.81 90 TYR A C 1
ATOM 722 O O . TYR A 1 90 ? -3.474 -11.678 2.855 1.00 97.81 90 TYR A O 1
ATOM 730 N N . ASN A 1 91 ? -2.941 -10.440 4.655 1.00 96.56 91 ASN A N 1
ATOM 731 C CA . ASN A 1 91 ? -4.315 -10.310 5.150 1.00 96.56 91 ASN A CA 1
ATOM 732 C C . ASN A 1 91 ? -5.250 -9.584 4.176 1.00 96.56 91 ASN A C 1
ATOM 734 O O . ASN A 1 91 ? -6.465 -9.709 4.293 1.00 96.56 91 ASN A O 1
ATOM 738 N N . HIS A 1 92 ? -4.691 -8.833 3.227 1.00 97.06 92 HIS A N 1
ATOM 739 C CA . HIS A 1 92 ? -5.447 -8.064 2.242 1.00 97.06 92 HIS A CA 1
ATOM 740 C C . HIS A 1 92 ? -5.244 -8.566 0.809 1.00 97.06 92 HIS A C 1
ATOM 742 O O . HIS A 1 92 ? -5.591 -7.858 -0.136 1.00 97.06 92 HIS A O 1
ATOM 748 N N . GLN A 1 93 ? -4.656 -9.753 0.623 1.00 98.44 93 GLN A N 1
ATOM 749 C CA . GLN A 1 93 ? -4.682 -10.412 -0.679 1.00 98.44 93 GLN A CA 1
ATOM 750 C C . GLN A 1 93 ? -6.106 -10.902 -0.948 1.00 98.44 93 GLN A C 1
ATOM 752 O O . GLN A 1 93 ? -6.683 -11.622 -0.134 1.00 98.44 93 GLN A O 1
ATOM 757 N N . ASN A 1 94 ? -6.666 -10.533 -2.097 1.00 98.38 94 ASN A N 1
ATOM 758 C CA . ASN A 1 94 ? -7.972 -11.023 -2.519 1.00 98.38 94 ASN A CA 1
ATOM 759 C C . ASN A 1 94 ? -7.917 -12.532 -2.811 1.00 98.38 94 ASN A C 1
ATOM 761 O O . ASN A 1 94 ? -6.860 -13.087 -3.120 1.00 98.38 94 ASN A O 1
ATOM 765 N N . GLU A 1 95 ? -9.074 -13.199 -2.780 1.00 97.44 95 GLU A N 1
ATOM 766 C CA . GLU A 1 95 ? -9.183 -14.645 -3.045 1.00 97.44 95 GLU A CA 1
ATOM 767 C C . GLU A 1 95 ? -8.629 -15.048 -4.424 1.00 97.44 95 GLU A C 1
ATOM 769 O O . GLU A 1 95 ? -8.114 -16.154 -4.595 1.00 97.44 95 GLU A O 1
ATOM 774 N N . ASP A 1 96 ? -8.677 -14.133 -5.398 1.00 97.75 96 ASP A N 1
ATOM 775 C CA . ASP A 1 96 ? -8.136 -14.322 -6.748 1.00 97.75 96 ASP A CA 1
ATOM 776 C C . ASP A 1 96 ? -6.599 -14.209 -6.825 1.00 97.75 96 ASP A C 1
ATOM 778 O O . ASP A 1 96 ? -6.004 -14.500 -7.864 1.00 97.75 96 ASP A O 1
ATOM 782 N N . GLY A 1 97 ? -5.942 -13.828 -5.727 1.00 98.06 97 GLY A N 1
ATOM 783 C CA . GLY A 1 97 ? -4.495 -13.687 -5.621 1.00 98.06 97 GLY A CA 1
ATOM 784 C C . GLY A 1 97 ? -3.955 -12.285 -5.897 1.00 98.06 97 GLY A C 1
ATOM 785 O O . GLY A 1 97 ? -2.735 -12.101 -5.846 1.00 98.06 97 GLY A O 1
ATOM 786 N N . GLY A 1 98 ? -4.812 -11.310 -6.196 1.00 98.19 98 GLY A N 1
ATOM 787 C CA . GLY A 1 98 ? -4.410 -9.932 -6.465 1.00 98.19 98 GLY A CA 1
ATOM 788 C C . GLY A 1 98 ? -4.672 -8.955 -5.315 1.00 98.19 98 GLY A C 1
ATOM 789 O O . GLY A 1 98 ? -5.077 -9.333 -4.217 1.00 98.19 98 GLY A O 1
ATOM 790 N N . TRP A 1 99 ? -4.420 -7.673 -5.589 1.00 98.56 99 TRP A N 1
ATOM 791 C CA . TRP A 1 99 ? -4.722 -6.543 -4.705 1.00 98.56 99 TRP A CA 1
ATOM 792 C C . TRP A 1 99 ? -5.345 -5.392 -5.487 1.00 98.56 99 TRP A C 1
ATOM 794 O O . TRP A 1 99 ? -4.950 -5.101 -6.624 1.00 98.56 99 TRP A O 1
ATOM 804 N N . GLY A 1 100 ? -6.297 -4.708 -4.856 1.00 97.94 100 GLY A N 1
ATOM 805 C CA . GLY A 1 100 ? -6.944 -3.530 -5.415 1.00 97.94 100 GLY A CA 1
ATOM 806 C C . GLY A 1 100 ? -6.170 -2.229 -5.227 1.00 97.94 100 GLY A C 1
ATOM 807 O O . GLY A 1 100 ? -5.024 -2.197 -4.776 1.00 97.94 100 GLY A O 1
ATOM 808 N N . LEU A 1 101 ? -6.824 -1.120 -5.586 1.00 97.56 101 LEU A N 1
ATOM 809 C CA . LEU A 1 101 ? -6.328 0.232 -5.300 1.00 97.56 101 LEU A CA 1
ATOM 810 C C . LEU A 1 101 ? -6.364 0.536 -3.791 1.00 97.56 101 LEU A C 1
ATOM 812 O O . LEU A 1 101 ? -5.515 1.255 -3.265 1.00 97.56 101 LEU A O 1
ATOM 816 N N . HIS A 1 102 ? -7.341 -0.036 -3.097 1.00 97.06 102 HIS A N 1
ATOM 817 C CA . HIS A 1 102 ? -7.536 0.049 -1.657 1.00 97.06 102 HIS A CA 1
ATOM 818 C C . HIS A 1 102 ? -7.950 -1.321 -1.097 1.00 97.06 102 HIS A C 1
ATOM 820 O O . HIS A 1 102 ? -8.191 -2.240 -1.879 1.00 97.06 102 HIS A O 1
ATOM 826 N N . LEU A 1 103 ? -8.034 -1.447 0.233 1.00 95.06 103 LEU A N 1
ATOM 827 C CA . LEU A 1 103 ? -8.298 -2.711 0.945 1.00 95.06 103 LEU A CA 1
ATOM 828 C C . LEU A 1 103 ? -9.527 -3.460 0.421 1.00 95.06 103 LEU A C 1
ATOM 830 O O . LEU A 1 103 ? -9.453 -4.645 0.142 1.00 95.06 103 LEU A O 1
ATOM 834 N N . GLU A 1 104 ? -10.640 -2.751 0.246 1.00 95.06 104 GLU A N 1
ATOM 835 C CA . GLU A 1 104 ? -11.911 -3.331 -0.217 1.00 95.06 104 GLU A CA 1
ATOM 836 C C . GLU A 1 104 ? -12.035 -3.400 -1.753 1.00 95.06 104 GLU A C 1
ATOM 838 O O . GLU A 1 104 ? -13.103 -3.670 -2.295 1.00 95.06 104 GLU A O 1
ATOM 843 N N . GLY A 1 105 ? -10.968 -3.064 -2.481 1.00 96.38 105 GLY A N 1
ATOM 844 C CA . GLY A 1 105 ? -10.994 -2.960 -3.933 1.00 96.38 105 GLY A CA 1
ATOM 845 C C . GLY A 1 105 ? -10.750 -4.300 -4.620 1.00 96.38 105 GLY A C 1
ATOM 846 O O . GLY A 1 105 ? -9.886 -5.079 -4.214 1.00 96.38 105 GLY A O 1
ATOM 847 N N . HIS A 1 106 ? -11.436 -4.522 -5.742 1.00 98.00 106 HIS A N 1
ATOM 848 C CA . HIS A 1 106 ? -11.107 -5.622 -6.648 1.00 98.00 106 HIS A CA 1
ATOM 849 C C . HIS A 1 106 ? -9.665 -5.530 -7.134 1.00 98.00 106 HIS A C 1
ATOM 851 O O . HIS A 1 106 ? -9.126 -4.434 -7.312 1.00 98.00 106 HIS A O 1
ATOM 857 N N . SER A 1 107 ? -9.069 -6.690 -7.388 1.00 98.50 107 SER A N 1
ATOM 858 C CA . SER A 1 107 ? -7.699 -6.798 -7.861 1.00 98.50 107 SER A CA 1
ATOM 859 C C . SER A 1 107 ? -7.483 -6.021 -9.157 1.00 98.50 107 SER A C 1
ATOM 861 O O . SER A 1 107 ? -8.251 -6.124 -10.113 1.00 98.50 107 SER A O 1
ATOM 863 N N . ILE A 1 108 ? -6.416 -5.223 -9.186 1.00 98.06 108 ILE A N 1
ATOM 864 C CA . ILE A 1 108 ? -5.975 -4.476 -10.365 1.00 98.06 108 ILE A CA 1
ATOM 865 C C . ILE A 1 108 ? -4.476 -4.690 -10.578 1.00 98.06 108 ILE A C 1
ATOM 867 O O . ILE A 1 108 ? -3.730 -4.958 -9.633 1.00 98.06 108 ILE A O 1
ATOM 871 N N . VAL A 1 109 ? -4.006 -4.503 -11.816 1.00 98.00 109 VAL A N 1
ATOM 872 C CA . VAL A 1 109 ? -2.578 -4.638 -12.168 1.00 98.00 109 VAL A CA 1
ATOM 873 C C . VAL A 1 109 ? -1.706 -3.726 -11.302 1.00 98.00 109 VAL A C 1
ATOM 875 O O . VAL A 1 109 ? -0.653 -4.145 -10.835 1.00 98.00 109 VAL A O 1
ATOM 878 N N . PHE A 1 110 ? -2.155 -2.499 -11.020 1.00 98.06 110 PHE A N 1
ATOM 879 C CA . PHE A 1 110 ? -1.401 -1.551 -10.196 1.00 98.06 110 PHE A CA 1
ATOM 880 C C . PHE A 1 110 ? -1.147 -2.060 -8.771 1.00 98.06 110 PHE A C 1
ATOM 882 O O . PHE A 1 110 ? 0.007 -2.166 -8.356 1.00 98.06 110 PHE A O 1
ATOM 889 N N . GLY A 1 111 ? -2.212 -2.406 -8.043 1.00 98.06 111 GLY A N 1
ATOM 890 C CA . GLY A 1 111 ? -2.130 -2.912 -6.675 1.00 98.06 111 GLY A CA 1
ATOM 891 C C . GLY A 1 111 ? -1.361 -4.227 -6.606 1.00 98.06 111 GLY A C 1
ATOM 892 O O . GLY A 1 111 ? -0.458 -4.371 -5.781 1.00 98.06 111 GLY A O 1
ATOM 893 N N . THR A 1 112 ? -1.645 -5.156 -7.520 1.00 98.50 112 THR A N 1
ATOM 894 C CA . THR A 1 112 ? -1.035 -6.491 -7.513 1.00 98.50 112 THR A CA 1
ATOM 895 C C . THR A 1 112 ? 0.455 -6.461 -7.841 1.00 98.50 112 THR A C 1
ATOM 897 O O . THR A 1 112 ? 1.247 -7.107 -7.156 1.00 98.50 112 THR A O 1
ATOM 900 N N . VAL A 1 113 ? 0.880 -5.696 -8.852 1.00 98.44 113 VAL A N 1
ATOM 901 C CA . VAL A 1 113 ? 2.308 -5.559 -9.190 1.00 98.44 113 VAL A CA 1
ATOM 902 C C . VAL A 1 113 ? 3.083 -4.904 -8.047 1.00 98.44 113 VAL A C 1
ATOM 904 O O . VAL A 1 113 ? 4.152 -5.395 -7.681 1.00 98.44 113 VAL A O 1
ATOM 907 N N . LEU A 1 114 ? 2.558 -3.824 -7.462 1.00 98.31 114 LEU A N 1
ATOM 908 C CA . LEU A 1 114 ? 3.246 -3.121 -6.382 1.00 98.31 114 LEU A CA 1
ATOM 909 C C . LEU A 1 114 ? 3.388 -3.990 -5.126 1.00 98.31 114 LEU A C 1
ATOM 911 O O . LEU A 1 114 ? 4.487 -4.085 -4.580 1.00 98.31 114 LEU A O 1
ATOM 915 N N . ASN A 1 115 ? 2.322 -4.668 -4.697 1.00 98.44 115 ASN A N 1
ATOM 916 C CA . ASN A 1 115 ? 2.381 -5.545 -3.525 1.00 98.44 115 ASN A CA 1
ATOM 917 C C . ASN A 1 115 ? 3.246 -6.791 -3.778 1.00 98.44 115 ASN A C 1
ATOM 919 O O . ASN A 1 115 ? 4.022 -7.171 -2.901 1.00 98.44 115 ASN A O 1
ATOM 923 N N . TYR A 1 116 ? 3.241 -7.352 -4.995 1.00 98.50 116 TYR A N 1
ATOM 924 C CA . TYR A 1 116 ? 4.199 -8.392 -5.382 1.00 98.50 116 TYR A CA 1
ATOM 925 C C . TYR A 1 116 ? 5.648 -7.915 -5.227 1.00 98.50 116 TYR A C 1
ATOM 927 O O . TYR A 1 116 ? 6.451 -8.571 -4.569 1.00 98.50 116 TYR A O 1
ATOM 935 N N . ILE A 1 117 ? 5.993 -6.749 -5.780 1.00 98.31 117 ILE A N 1
ATOM 936 C CA . ILE A 1 117 ? 7.347 -6.188 -5.669 1.00 98.31 117 ILE A CA 1
ATOM 937 C C . ILE A 1 117 ? 7.723 -5.913 -4.211 1.00 98.31 117 ILE A C 1
ATOM 939 O O . ILE A 1 117 ? 8.850 -6.214 -3.818 1.00 98.31 117 ILE A O 1
ATOM 943 N N . CYS A 1 118 ? 6.788 -5.400 -3.405 1.00 98.44 118 CYS A N 1
ATOM 944 C CA . CYS A 1 118 ? 6.984 -5.190 -1.971 1.00 98.44 118 CYS A CA 1
ATOM 945 C C . CYS A 1 118 ? 7.440 -6.483 -1.284 1.00 98.44 118 CYS A C 1
ATOM 947 O O . CYS A 1 118 ? 8.516 -6.514 -0.687 1.00 98.44 118 CYS A O 1
ATOM 949 N N . MET A 1 119 ? 6.688 -7.576 -1.458 1.00 98.56 119 MET A N 1
ATOM 950 C CA . MET A 1 119 ? 7.039 -8.881 -0.888 1.00 98.56 119 MET A CA 1
ATOM 951 C C . MET A 1 119 ? 8.422 -9.355 -1.360 1.00 98.56 119 MET A C 1
ATOM 953 O O . MET A 1 119 ? 9.248 -9.785 -0.553 1.00 98.56 119 MET A O 1
ATOM 957 N N . ARG A 1 120 ? 8.725 -9.204 -2.657 1.00 98.31 120 ARG A N 1
ATOM 958 C CA . ARG A 1 120 ? 10.018 -9.608 -3.238 1.00 98.31 120 ARG A CA 1
ATOM 959 C C . ARG A 1 120 ? 11.198 -8.825 -2.651 1.00 98.31 120 ARG A C 1
ATOM 961 O O . ARG A 1 120 ? 12.232 -9.422 -2.352 1.00 98.31 120 ARG A O 1
ATOM 968 N N . ILE A 1 121 ? 11.053 -7.513 -2.448 1.00 98.31 121 ILE A N 1
ATOM 969 C CA . ILE A 1 121 ? 12.070 -6.672 -1.789 1.00 98.31 121 ILE A CA 1
ATOM 970 C C . ILE A 1 121 ? 12.246 -7.089 -0.323 1.00 98.31 121 ILE A C 1
ATOM 972 O O . ILE A 1 121 ? 13.373 -7.169 0.173 1.00 98.31 121 ILE A O 1
ATOM 976 N N . LEU A 1 122 ? 11.146 -7.430 0.351 1.00 97.81 122 LEU A N 1
ATOM 977 C CA . LEU A 1 122 ? 11.125 -7.913 1.732 1.00 97.81 122 LEU A CA 1
ATOM 978 C C . LEU A 1 122 ? 11.556 -9.382 1.894 1.00 97.81 122 LEU A C 1
ATOM 980 O O . LEU A 1 122 ? 11.409 -9.940 2.976 1.00 97.81 122 LEU A O 1
ATOM 984 N N . ARG A 1 123 ? 12.216 -9.948 0.872 1.00 95.81 123 ARG A N 1
ATOM 985 C CA . ARG A 1 123 ? 12.874 -11.268 0.846 1.00 95.81 123 ARG A CA 1
ATOM 986 C C . ARG A 1 123 ? 11.955 -12.475 0.673 1.00 95.81 123 ARG A C 1
ATOM 988 O O . ARG A 1 123 ? 12.463 -13.594 0.712 1.00 95.81 123 ARG A O 1
ATOM 995 N N . GLU A 1 124 ? 10.674 -12.287 0.375 1.00 97.94 124 GLU A N 1
ATOM 996 C CA . GLU A 1 124 ? 9.838 -13.413 -0.047 1.00 97.94 124 GLU A CA 1
ATOM 997 C C . GLU A 1 124 ? 10.269 -13.929 -1.407 1.00 97.94 124 GLU A C 1
ATOM 999 O O . GLU A 1 124 ? 10.547 -13.127 -2.295 1.00 97.94 124 GLU A O 1
ATOM 1004 N N . GLY A 1 125 ? 10.303 -15.255 -1.581 1.00 97.88 125 GLY A N 1
ATOM 1005 C CA . GLY A 1 125 ? 10.597 -15.951 -2.840 1.00 97.88 125 GLY A CA 1
ATOM 1006 C C . GLY A 1 125 ? 9.561 -15.682 -3.947 1.00 97.88 125 GLY A C 1
ATOM 1007 O O . GLY A 1 125 ? 8.476 -15.179 -3.660 1.00 97.88 125 GLY A O 1
ATOM 1008 N N . PRO A 1 126 ? 9.850 -16.009 -5.225 1.00 96.69 126 PRO A N 1
ATOM 1009 C CA . PRO A 1 126 ? 8.843 -15.916 -6.285 1.00 96.69 126 PRO A CA 1
ATOM 1010 C C . PRO A 1 126 ? 7.670 -16.868 -6.013 1.00 96.69 126 PRO A C 1
ATOM 1012 O O . PRO A 1 126 ? 6.531 -16.530 -6.314 1.00 96.69 126 PRO A O 1
ATOM 1015 N N . ASP A 1 127 ? 7.937 -18.008 -5.381 1.00 97.00 127 ASP A N 1
ATOM 1016 C CA . ASP A 1 127 ? 6.929 -18.956 -4.899 1.00 97.00 127 ASP A CA 1
ATOM 1017 C C . ASP A 1 127 ? 6.805 -18.909 -3.366 1.00 97.00 127 ASP A C 1
ATOM 1019 O O . ASP A 1 127 ? 6.442 -19.890 -2.733 1.00 97.00 127 ASP A O 1
ATOM 1023 N N . GLY A 1 128 ? 7.180 -17.772 -2.767 1.00 95.50 128 GLY A N 1
ATOM 1024 C CA . GLY A 1 128 ? 7.109 -17.528 -1.327 1.00 95.50 128 GLY A CA 1
ATOM 1025 C C . GLY A 1 128 ? 5.844 -16.783 -0.902 1.00 95.50 128 GLY A C 1
ATOM 1026 O O . GLY A 1 128 ? 4.887 -16.624 -1.668 1.00 95.50 128 GLY A O 1
ATOM 1027 N N . GLY A 1 129 ? 5.881 -16.279 0.326 1.00 95.56 129 GLY A N 1
ATOM 1028 C CA . GLY A 1 129 ? 4.758 -15.667 1.016 1.00 95.56 129 GLY A CA 1
ATOM 1029 C C . GLY A 1 129 ? 3.810 -16.687 1.635 1.00 95.56 129 GLY A C 1
ATOM 1030 O O . GLY A 1 129 ? 3.812 -17.874 1.292 1.00 95.56 129 GLY A O 1
ATOM 1031 N N . GLN A 1 130 ? 2.976 -16.207 2.555 1.00 96.38 130 GLN A N 1
ATOM 1032 C CA . GLN A 1 130 ? 1.923 -17.019 3.152 1.00 96.38 130 GLN A CA 1
ATOM 1033 C C . GLN A 1 130 ? 1.004 -17.567 2.052 1.00 96.38 130 GLN A C 1
ATOM 1035 O O . GLN A 1 130 ? 0.627 -16.843 1.133 1.00 96.38 130 GLN A O 1
ATOM 1040 N N . ASP A 1 131 ? 0.695 -18.864 2.104 1.00 95.69 131 ASP A N 1
ATOM 1041 C CA . ASP A 1 131 ? -0.184 -19.545 1.146 1.00 95.69 131 ASP A CA 1
ATOM 1042 C C . ASP A 1 131 ? 0.180 -19.313 -0.336 1.00 95.69 131 ASP A C 1
ATOM 1044 O O . ASP A 1 131 ? -0.702 -19.200 -1.197 1.00 95.69 131 ASP A O 1
ATOM 1048 N N . ASN A 1 132 ? 1.485 -19.251 -0.641 1.00 97.12 132 ASN A N 1
ATOM 1049 C CA . ASN A 1 132 ? 2.041 -18.974 -1.972 1.00 97.12 132 ASN A CA 1
ATOM 1050 C C . ASN A 1 132 ? 1.577 -17.629 -2.565 1.00 97.12 132 ASN A C 1
ATOM 1052 O O . ASN A 1 132 ? 1.370 -17.518 -3.781 1.00 97.12 132 ASN A O 1
ATOM 1056 N N . ALA A 1 133 ? 1.407 -16.606 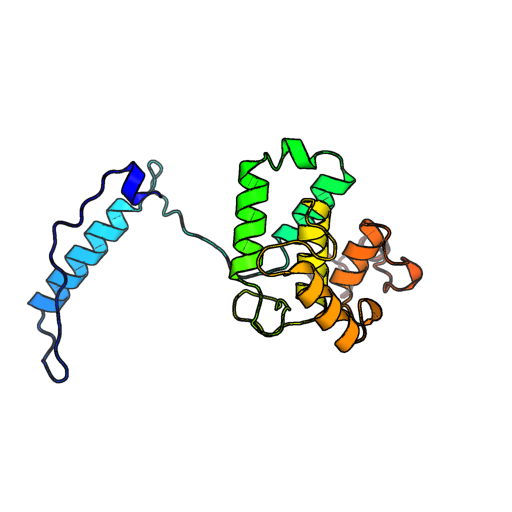-1.720 1.00 98.12 133 ALA A N 1
ATOM 1057 C CA . ALA A 1 133 ? 0.936 -15.280 -2.114 1.00 98.12 133 ALA A CA 1
ATOM 1058 C C . ALA A 1 133 ? 1.676 -14.717 -3.339 1.00 98.12 133 ALA A C 1
ATOM 1060 O O . ALA A 1 133 ? 1.030 -14.228 -4.269 1.00 98.12 133 ALA A O 1
ATOM 1061 N N . CYS A 1 134 ? 3.008 -14.844 -3.402 1.00 98.56 134 CYS A N 1
ATOM 1062 C CA . CYS A 1 134 ? 3.800 -14.361 -4.537 1.00 98.56 134 CYS A CA 1
ATOM 1063 C C . CYS A 1 134 ? 3.481 -15.097 -5.847 1.00 98.56 134 CYS A C 1
ATOM 1065 O O . CYS A 1 134 ? 3.410 -14.467 -6.906 1.00 98.56 134 CYS A O 1
ATOM 1067 N N . ALA A 1 135 ? 3.274 -16.416 -5.802 1.00 98.50 135 ALA A N 1
ATOM 1068 C CA . ALA A 1 135 ? 2.957 -17.195 -6.997 1.00 98.50 135 ALA A CA 1
ATOM 1069 C C . ALA A 1 135 ? 1.559 -16.852 -7.527 1.00 98.50 135 ALA A C 1
ATOM 1071 O O . ALA A 1 135 ? 1.393 -16.655 -8.733 1.00 98.50 135 ALA A O 1
ATOM 1072 N N . LYS A 1 136 ? 0.577 -16.709 -6.626 1.00 98.56 136 LYS A N 1
ATOM 1073 C CA . LYS A 1 136 ? -0.790 -16.286 -6.964 1.00 98.56 136 LYS A CA 1
ATOM 1074 C C . LYS A 1 136 ? -0.803 -14.892 -7.594 1.00 98.56 136 LYS A C 1
ATOM 1076 O O . LYS A 1 136 ? -1.347 -14.725 -8.680 1.00 98.56 136 LYS A O 1
ATOM 1081 N N . ALA A 1 137 ? -0.096 -13.938 -6.989 1.00 98.50 137 ALA A N 1
ATOM 1082 C CA . ALA A 1 137 ? 0.061 -12.579 -7.507 1.00 98.50 137 ALA A CA 1
ATOM 1083 C C . ALA A 1 137 ? 0.679 -12.551 -8.909 1.00 98.50 137 ALA A C 1
ATOM 1085 O O . ALA A 1 137 ? 0.215 -11.845 -9.806 1.00 98.50 137 ALA A O 1
ATOM 1086 N N . ARG A 1 138 ? 1.749 -13.334 -9.111 1.00 98.19 138 ARG A N 1
ATOM 1087 C CA . ARG A 1 138 ? 2.421 -13.444 -10.408 1.00 98.19 138 ARG A CA 1
ATOM 1088 C C . ARG A 1 138 ? 1.484 -14.028 -11.458 1.00 98.19 138 ARG A C 1
ATOM 1090 O O . ARG A 1 138 ? 1.419 -13.481 -12.555 1.00 98.19 138 ARG A O 1
ATOM 1097 N N . LYS A 1 139 ? 0.762 -15.103 -11.126 1.00 98.31 139 LYS A N 1
ATOM 1098 C CA . LYS A 1 139 ? -0.234 -15.706 -12.017 1.00 98.31 139 LYS A CA 1
ATOM 1099 C C . LYS A 1 139 ? -1.319 -14.695 -12.386 1.00 98.31 139 LYS A C 1
ATOM 1101 O O . LYS A 1 139 ? -1.536 -14.470 -13.570 1.00 98.31 139 LYS A O 1
ATOM 1106 N N . TRP A 1 140 ? -1.921 -14.043 -11.392 1.00 98.38 140 TRP A N 1
ATOM 1107 C CA . TRP A 1 140 ? -2.960 -13.039 -11.605 1.00 98.38 140 TRP A CA 1
ATOM 1108 C C . TRP A 1 140 ? -2.475 -11.927 -12.543 1.00 98.38 140 TRP A C 1
ATOM 1110 O O . TRP A 1 140 ? -3.135 -11.627 -13.532 1.00 98.38 140 TRP A O 1
ATOM 1120 N N . ASN A 1 141 ? -1.276 -11.379 -12.315 1.00 97.62 141 ASN A N 1
ATOM 1121 C CA . ASN A 1 141 ? -0.707 -10.350 -13.191 1.00 97.62 141 ASN A CA 1
ATOM 1122 C C . ASN A 1 141 ? -0.529 -10.834 -14.636 1.00 97.62 141 ASN A C 1
ATOM 1124 O O . ASN A 1 141 ? -0.862 -10.099 -15.561 1.00 97.62 141 ASN A O 1
ATOM 1128 N N . LEU A 1 142 ? 0.007 -12.042 -14.841 1.00 96.94 142 LEU A N 1
ATOM 1129 C CA . LEU A 1 142 ? 0.225 -12.597 -16.182 1.00 96.94 142 LEU A CA 1
ATOM 1130 C C . LEU A 1 142 ? -1.096 -12.814 -16.930 1.00 96.94 142 LEU A C 1
ATOM 1132 O O . LEU A 1 142 ? -1.182 -12.474 -18.108 1.00 96.94 142 LEU A O 1
ATOM 1136 N N . ASP A 1 143 ? -2.123 -13.301 -16.234 1.00 97.69 143 ASP A N 1
ATOM 1137 C CA . ASP A 1 143 ? -3.455 -13.526 -16.804 1.00 97.69 143 ASP A CA 1
ATOM 1138 C C . ASP A 1 143 ? -4.151 -12.202 -17.208 1.00 97.69 143 ASP A C 1
ATOM 1140 O O . ASP A 1 143 ? -5.018 -12.204 -18.078 1.00 97.69 143 ASP A O 1
ATOM 1144 N N . HIS A 1 144 ? -3.732 -11.061 -16.642 1.00 96.75 144 HIS A N 1
ATOM 1145 C CA . HIS A 1 144 ? -4.301 -9.725 -16.895 1.00 96.75 144 HIS A CA 1
ATOM 1146 C C . HIS A 1 144 ? -3.399 -8.818 -17.755 1.00 96.75 144 HIS A C 1
ATOM 1148 O O . HIS A 1 144 ? -3.445 -7.591 -17.651 1.00 96.75 144 HIS A O 1
ATOM 1154 N N . GLY A 1 145 ? -2.566 -9.411 -18.617 1.00 93.75 145 GLY A N 1
ATOM 1155 C CA . GLY A 1 145 ? -1.728 -8.676 -19.576 1.00 93.75 145 GLY A CA 1
ATOM 1156 C C . GLY A 1 145 ? -0.385 -8.195 -19.016 1.00 93.75 145 GLY A C 1
ATOM 1157 O O . GLY A 1 145 ? 0.405 -7.585 -19.734 1.00 93.75 145 GLY A O 1
ATOM 1158 N N . GLY A 1 146 ? -0.082 -8.503 -17.755 1.00 93.88 146 GLY A N 1
ATOM 1159 C CA . GLY A 1 146 ? 1.197 -8.205 -17.126 1.00 93.88 146 GLY A CA 1
ATOM 1160 C C . GLY A 1 146 ? 1.446 -6.716 -16.885 1.00 93.88 146 GLY A C 1
ATOM 1161 O O . GLY A 1 146 ? 0.550 -5.873 -16.890 1.00 93.88 146 GLY A O 1
ATOM 1162 N N . VAL A 1 147 ? 2.716 -6.379 -16.650 1.00 94.00 147 VAL A N 1
ATOM 1163 C CA . VAL A 1 147 ? 3.116 -5.035 -16.198 1.00 94.00 147 VAL A CA 1
ATOM 1164 C C . VAL A 1 147 ? 2.926 -3.956 -17.268 1.00 94.00 147 VAL A C 1
ATOM 1166 O O . VAL A 1 147 ? 2.918 -2.775 -16.945 1.00 94.00 147 VAL A O 1
ATOM 1169 N N . THR A 1 148 ? 2.770 -4.322 -18.541 1.00 92.94 148 THR A N 1
ATOM 1170 C CA . THR A 1 148 ? 2.589 -3.362 -19.644 1.00 92.94 148 THR A CA 1
ATOM 1171 C C . THR A 1 148 ? 1.249 -2.627 -19.562 1.00 92.94 148 THR A C 1
ATOM 1173 O O . THR A 1 148 ? 1.149 -1.497 -20.042 1.00 92.94 148 THR A O 1
ATOM 1176 N N . HIS A 1 149 ? 0.257 -3.219 -18.888 1.00 94.31 149 HIS A N 1
ATOM 1177 C CA . HIS A 1 149 ? -1.063 -2.637 -18.626 1.00 94.31 149 HIS A CA 1
ATOM 1178 C C . HIS A 1 149 ? -1.120 -1.799 -17.338 1.00 94.31 149 HIS A C 1
ATOM 1180 O O . HIS A 1 149 ? -2.183 -1.299 -16.966 1.00 94.31 149 HIS A O 1
ATOM 1186 N N . ILE A 1 150 ? 0.005 -1.622 -16.636 1.00 96.94 150 ILE A N 1
ATOM 1187 C CA . ILE A 1 150 ? 0.031 -0.833 -15.406 1.00 96.94 150 ILE A CA 1
ATOM 1188 C C . ILE A 1 150 ? -0.211 0.669 -15.700 1.00 96.94 150 ILE A C 1
ATOM 1190 O O . ILE A 1 150 ? 0.321 1.201 -16.684 1.00 96.94 150 ILE A O 1
ATOM 1194 N N . PRO A 1 151 ? -0.978 1.392 -14.858 1.00 96.38 151 PRO A N 1
ATOM 1195 C CA . PRO A 1 151 ? -1.162 2.840 -14.979 1.00 96.38 151 PRO A CA 1
ATOM 1196 C C . PRO A 1 151 ? 0.152 3.630 -14.898 1.00 96.38 151 PRO A C 1
ATOM 1198 O O . PRO A 1 151 ? 1.163 3.137 -14.394 1.00 96.38 151 PRO A O 1
ATOM 1201 N N . SER A 1 152 ? 0.125 4.894 -15.337 1.00 95.56 152 SER A N 1
ATOM 1202 C CA . SER A 1 152 ? 1.304 5.778 -15.416 1.00 95.56 152 SER A CA 1
ATOM 1203 C C . SER A 1 152 ? 2.103 5.870 -14.110 1.00 95.56 152 SER A C 1
ATOM 1205 O O . SER A 1 152 ? 3.330 5.812 -14.139 1.00 95.56 152 SER A O 1
ATOM 1207 N N . TRP A 1 153 ? 1.426 5.941 -12.961 1.00 95.50 153 TRP A N 1
ATOM 1208 C CA . TRP A 1 153 ? 2.079 5.954 -11.648 1.00 95.50 153 TRP A CA 1
ATOM 1209 C C . TRP A 1 153 ? 2.864 4.671 -11.379 1.00 95.50 153 TRP A C 1
ATOM 1211 O O . TRP A 1 153 ? 3.981 4.725 -10.871 1.00 95.50 153 TRP A O 1
ATOM 1221 N N . GLY A 1 154 ? 2.313 3.518 -11.760 1.00 96.81 154 GLY A N 1
ATOM 1222 C CA . GLY A 1 154 ? 3.012 2.244 -11.656 1.00 96.81 154 GLY A CA 1
ATOM 1223 C C . GLY A 1 154 ? 4.229 2.196 -12.567 1.00 96.81 154 GLY A C 1
ATOM 1224 O O . GLY A 1 154 ? 5.306 1.848 -12.097 1.00 96.81 154 GLY A O 1
ATOM 1225 N N . LYS A 1 155 ? 4.097 2.636 -13.826 1.00 97.06 155 LYS A N 1
ATOM 1226 C CA . LYS A 1 155 ? 5.233 2.704 -14.760 1.00 97.06 155 LYS A CA 1
ATOM 1227 C C . LYS A 1 155 ? 6.384 3.523 -14.180 1.00 97.06 155 LYS A C 1
ATOM 1229 O O . LYS A 1 155 ? 7.512 3.051 -14.184 1.00 97.06 155 LYS A O 1
ATOM 1234 N N . ASN A 1 156 ? 6.096 4.686 -13.592 1.00 95.50 156 ASN A N 1
ATOM 1235 C CA . ASN A 1 156 ? 7.112 5.512 -12.937 1.00 95.50 156 ASN A CA 1
ATOM 1236 C C . ASN A 1 156 ? 7.844 4.757 -11.814 1.00 95.50 156 ASN A C 1
ATOM 1238 O O . ASN A 1 156 ? 9.072 4.739 -11.803 1.00 95.50 156 ASN A O 1
ATOM 1242 N N . TRP A 1 157 ? 7.122 4.087 -10.909 1.00 97.44 157 TRP A N 1
ATOM 1243 C CA . TRP A 1 157 ? 7.746 3.298 -9.837 1.00 97.44 157 TRP A CA 1
ATOM 1244 C C . TRP A 1 157 ? 8.599 2.140 -10.361 1.00 97.44 157 TRP A C 1
ATOM 1246 O O . TRP A 1 157 ? 9.696 1.903 -9.852 1.00 97.44 157 TRP A O 1
ATOM 1256 N N . LEU A 1 158 ? 8.132 1.443 -11.399 1.00 97.69 158 LEU A N 1
ATOM 1257 C CA . LEU A 1 158 ? 8.883 0.357 -12.024 1.00 97.69 158 LEU A CA 1
ATOM 1258 C C . LEU A 1 158 ? 10.142 0.861 -12.747 1.00 97.69 158 LEU A C 1
ATOM 1260 O O . LEU A 1 158 ? 11.190 0.220 -12.659 1.00 97.69 158 LEU A O 1
ATOM 1264 N N . SER A 1 159 ? 10.068 2.017 -13.408 1.00 97.06 159 SER A N 1
ATOM 1265 C CA . SER A 1 159 ? 11.218 2.643 -14.067 1.00 97.06 159 SER A CA 1
ATOM 1266 C C . SER A 1 159 ? 12.255 3.144 -13.063 1.00 97.06 159 SER A C 1
ATOM 1268 O O . SER A 1 159 ? 13.452 2.941 -13.261 1.00 97.06 159 SER A O 1
ATOM 1270 N N . ILE A 1 160 ? 11.812 3.714 -11.934 1.00 96.56 160 ILE A N 1
ATOM 1271 C CA . ILE A 1 160 ? 12.682 4.088 -10.805 1.00 96.56 160 ILE A CA 1
ATOM 1272 C C . ILE A 1 160 ? 13.406 2.851 -10.249 1.00 96.56 160 ILE A C 1
ATOM 1274 O O . ILE A 1 160 ? 14.612 2.894 -10.011 1.00 96.56 160 ILE A O 1
ATOM 1278 N N . LEU A 1 161 ? 12.697 1.726 -10.109 1.00 97.44 161 LEU A N 1
ATOM 1279 C CA . LEU A 1 161 ? 13.268 0.442 -9.686 1.00 97.44 161 LEU A CA 1
ATOM 1280 C C . LEU A 1 161 ? 14.111 -0.250 -10.779 1.00 97.44 161 LEU A C 1
ATOM 1282 O O . LEU A 1 161 ? 14.738 -1.272 -10.509 1.00 97.44 161 LEU A O 1
ATOM 1286 N N . ARG A 1 162 ? 14.174 0.310 -11.995 1.00 96.94 162 ARG A N 1
ATOM 1287 C CA . ARG A 1 162 ? 14.896 -0.228 -13.164 1.00 96.94 162 ARG A CA 1
ATOM 1288 C C . ARG A 1 162 ? 14.386 -1.590 -13.647 1.00 96.94 162 ARG A C 1
ATOM 1290 O O . ARG A 1 162 ? 15.159 -2.403 -14.145 1.00 96.94 162 ARG A O 1
ATOM 1297 N N . VAL A 1 163 ? 13.083 -1.833 -13.511 1.00 96.31 163 VAL A N 1
ATOM 1298 C CA . VAL A 1 163 ? 12.398 -3.038 -14.025 1.00 96.31 163 VAL A CA 1
ATOM 1299 C C . VAL A 1 163 ? 11.386 -2.715 -15.130 1.00 96.31 163 VAL A C 1
ATOM 1301 O O . VAL A 1 163 ? 10.631 -3.583 -15.562 1.00 96.31 163 VAL A O 1
ATOM 1304 N N . PHE A 1 164 ? 11.365 -1.463 -15.584 1.00 96.81 164 PHE A N 1
ATOM 1305 C CA . PHE A 1 164 ? 10.586 -0.978 -16.717 1.00 96.81 164 PHE A CA 1
ATOM 1306 C C . PHE A 1 164 ? 11.378 0.127 -17.427 1.00 96.81 164 PHE A C 1
ATOM 1308 O O . PHE A 1 164 ? 12.111 0.880 -16.786 1.00 96.81 164 PHE A O 1
ATOM 1315 N N . GLU A 1 165 ? 11.266 0.206 -18.750 1.00 96.56 165 GLU A N 1
ATOM 1316 C CA . GLU A 1 165 ? 11.987 1.202 -19.547 1.00 96.56 165 GLU A CA 1
ATOM 1317 C C . GLU A 1 165 ? 11.302 2.572 -19.469 1.00 96.56 165 GLU A C 1
ATOM 1319 O O . GLU A 1 165 ? 10.097 2.693 -19.705 1.00 96.56 165 GLU A O 1
ATOM 1324 N N . TRP A 1 166 ? 12.074 3.633 -19.212 1.00 96.00 166 TRP A N 1
ATOM 1325 C CA . TRP A 1 166 ? 11.555 5.008 -19.139 1.00 96.00 166 TRP A CA 1
ATOM 1326 C C . TRP A 1 166 ? 10.857 5.464 -20.425 1.00 96.00 166 TRP A C 1
ATOM 1328 O O . TRP A 1 166 ? 9.945 6.285 -20.368 1.00 96.00 166 TRP A O 1
ATOM 1338 N N . THR A 1 167 ? 11.234 4.900 -21.574 1.00 95.06 167 THR A N 1
ATOM 1339 C CA . THR A 1 167 ? 10.602 5.167 -22.875 1.00 95.06 167 THR A CA 1
ATOM 1340 C C . THR A 1 167 ? 9.140 4.720 -22.942 1.00 95.06 167 THR A C 1
ATOM 1342 O O . THR A 1 167 ? 8.398 5.202 -23.793 1.00 95.06 167 THR A O 1
ATOM 1345 N N . GLY A 1 168 ? 8.694 3.834 -22.043 1.00 93.62 168 GLY A N 1
ATOM 1346 C CA . GLY A 1 168 ? 7.293 3.425 -21.927 1.00 93.62 168 GLY A CA 1
ATOM 1347 C C . GLY A 1 168 ? 6.428 4.344 -21.050 1.00 93.62 168 GLY A C 1
ATOM 1348 O O . GLY A 1 168 ? 5.221 4.093 -20.918 1.00 93.62 168 GLY A O 1
ATOM 1349 N N . CYS A 1 169 ? 7.019 5.374 -20.431 1.00 95.12 169 CYS A N 1
ATOM 1350 C CA . CYS A 1 169 ? 6.324 6.390 -19.643 1.00 95.12 169 CYS A CA 1
ATOM 1351 C C . CYS A 1 169 ? 5.969 7.612 -20.501 1.00 95.12 169 CYS A C 1
ATOM 1353 O O . CYS A 1 169 ? 6.762 8.059 -21.326 1.00 95.12 169 CYS A O 1
ATOM 1355 N N . ASN A 1 170 ? 4.803 8.214 -20.243 1.00 92.69 170 ASN A N 1
ATOM 1356 C CA . ASN A 1 170 ? 4.522 9.548 -20.769 1.00 92.69 170 ASN A CA 1
ATOM 1357 C C . ASN A 1 170 ? 5.473 10.560 -20.106 1.00 92.69 170 ASN A C 1
ATOM 1359 O O . ASN A 1 170 ? 5.678 10.475 -18.890 1.00 92.69 170 ASN A O 1
ATOM 1363 N N . PRO A 1 171 ? 6.031 11.520 -20.861 1.00 90.19 171 PRO A N 1
ATOM 1364 C CA . PRO A 1 171 ? 6.923 12.520 -20.295 1.00 90.19 171 PRO A CA 1
ATOM 1365 C C . PRO A 1 171 ? 6.183 13.393 -19.274 1.00 90.19 171 PRO A C 1
ATOM 1367 O O . PRO A 1 171 ? 5.032 13.776 -19.480 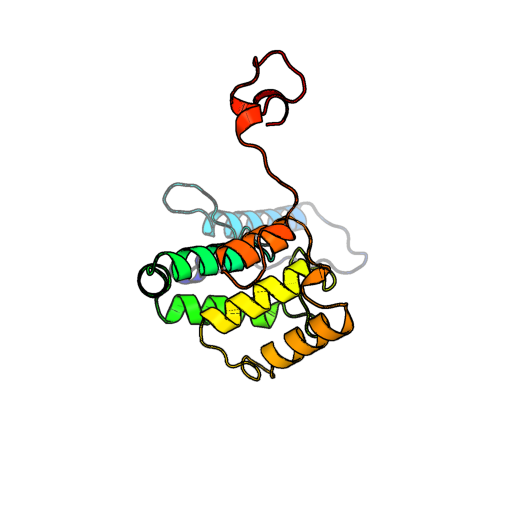1.00 90.19 171 PRO A O 1
ATOM 1370 N N . MET A 1 172 ? 6.871 13.729 -18.183 1.00 86.69 172 MET A N 1
ATOM 1371 C CA . MET A 1 172 ? 6.442 14.726 -17.197 1.00 86.69 172 MET A CA 1
ATOM 1372 C C . MET A 1 172 ? 7.385 15.933 -17.315 1.00 86.69 172 MET A C 1
ATOM 1374 O O . MET A 1 172 ? 8.378 15.989 -16.588 1.00 86.69 172 MET A O 1
ATOM 1378 N N . PRO A 1 173 ? 7.151 16.843 -18.282 1.00 89.88 173 PRO A N 1
ATOM 1379 C CA . PRO A 1 173 ? 8.087 17.919 -18.593 1.00 89.88 173 PRO A CA 1
ATOM 1380 C C . PRO A 1 173 ? 8.179 18.907 -17.427 1.00 89.88 173 PRO A C 1
ATOM 1382 O O . PRO A 1 173 ? 7.198 19.550 -17.042 1.00 89.88 173 PRO A O 1
ATOM 1385 N N . LEU A 1 174 ? 9.378 19.030 -16.858 1.00 90.38 174 LEU A N 1
ATOM 1386 C CA . LEU A 1 174 ? 9.667 19.979 -15.781 1.00 90.38 174 LEU A CA 1
ATOM 1387 C C . LEU A 1 174 ? 9.644 21.427 -16.288 1.00 90.38 174 LEU A C 1
ATOM 1389 O O . LEU A 1 174 ? 9.472 22.355 -15.503 1.00 90.38 174 LEU A O 1
ATOM 1393 N N . GLU A 1 175 ? 9.743 21.622 -17.602 1.00 95.12 175 GLU A N 1
ATOM 1394 C CA . GLU A 1 175 ? 9.669 22.906 -18.291 1.00 95.12 175 GLU A CA 1
ATOM 1395 C C . GLU A 1 175 ? 8.349 23.643 -18.022 1.00 95.12 175 GLU A C 1
ATOM 1397 O O . GLU A 1 175 ? 8.314 24.870 -18.095 1.00 95.12 175 GLU A O 1
ATOM 1402 N N . PHE A 1 176 ? 7.275 22.941 -17.635 1.00 92.75 176 PHE A N 1
ATOM 1403 C CA . PHE A 1 176 ? 6.025 23.586 -17.218 1.00 92.75 176 PHE A CA 1
ATOM 1404 C C . PHE A 1 176 ? 6.183 24.495 -15.992 1.00 92.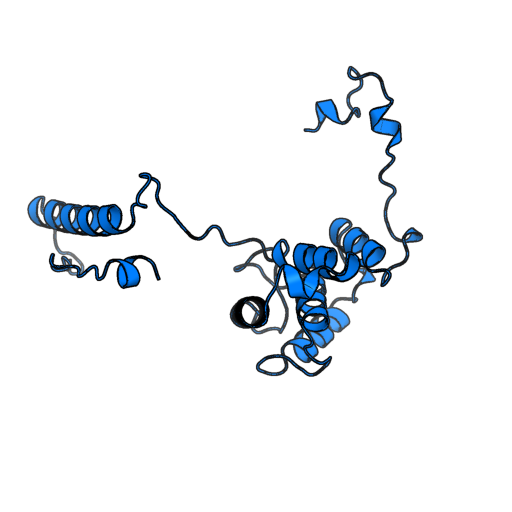75 176 PHE A C 1
ATOM 1406 O O . PHE A 1 176 ? 5.435 25.462 -15.864 1.00 92.75 176 PHE A O 1
ATOM 1413 N N . TRP A 1 177 ? 7.177 24.251 -15.135 1.00 94.75 177 TRP A N 1
ATOM 1414 C CA . TRP A 1 177 ? 7.509 25.140 -14.016 1.00 94.75 177 TRP A CA 1
ATOM 1415 C C . TRP A 1 177 ? 8.199 26.439 -14.447 1.00 94.75 177 TRP A C 1
ATOM 1417 O O . TRP A 1 177 ? 8.254 27.383 -13.666 1.00 94.75 177 TRP A O 1
ATOM 1427 N N . LEU A 1 178 ? 8.728 26.504 -15.674 1.00 96.19 178 LEU A N 1
ATOM 1428 C CA . LEU A 1 178 ? 9.362 27.706 -16.230 1.00 96.19 178 LEU A CA 1
ATOM 1429 C C . LEU A 1 178 ? 8.355 28.635 -16.922 1.00 96.19 178 LEU A C 1
ATOM 1431 O O . LEU A 1 178 ? 8.704 29.745 -17.323 1.00 96.19 178 LEU A O 1
ATOM 1435 N N . LEU A 1 179 ? 7.112 28.182 -17.098 1.00 95.44 179 LEU A N 1
ATOM 1436 C CA . LEU A 1 179 ? 6.061 28.972 -17.723 1.00 95.44 179 LEU A CA 1
ATOM 1437 C C . LEU A 1 179 ? 5.623 30.134 -16.814 1.00 95.44 179 LEU A C 1
ATOM 1439 O O . LEU A 1 179 ? 5.686 30.033 -15.591 1.00 95.44 179 LEU A O 1
ATOM 1443 N N . PRO A 1 180 ? 5.105 31.239 -17.372 1.00 96.31 180 PRO A N 1
ATOM 1444 C CA . PRO A 1 180 ? 4.455 32.261 -16.563 1.00 96.31 180 PRO A CA 1
ATOM 144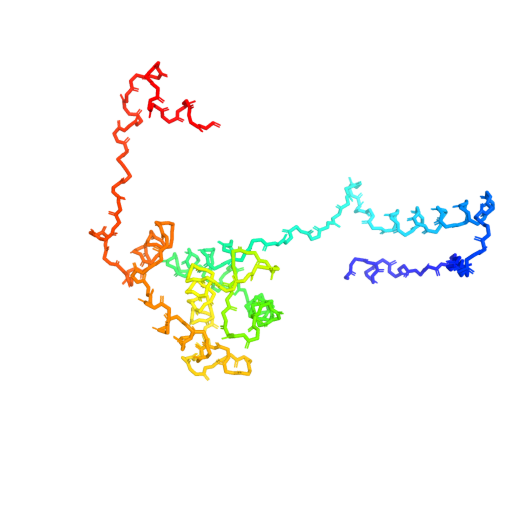5 C C . PRO A 1 180 ? 3.268 31.692 -15.771 1.00 96.31 180 PRO A C 1
ATOM 1447 O O . PRO A 1 180 ? 2.400 31.020 -16.330 1.00 96.31 180 PRO A O 1
ATOM 1450 N N . SER A 1 181 ? 3.176 32.026 -14.481 1.00 96.06 181 SER A N 1
ATOM 1451 C CA . SER A 1 181 ? 2.159 31.490 -13.555 1.00 96.06 181 SER A CA 1
ATOM 1452 C C . SER A 1 181 ? 0.706 31.848 -13.902 1.00 96.06 181 SER A C 1
ATOM 1454 O O . SER A 1 181 ? -0.240 31.281 -13.346 1.00 96.06 181 SER A O 1
ATOM 1456 N N . PHE A 1 182 ? 0.496 32.794 -14.823 1.00 95.44 182 PHE A N 1
ATOM 1457 C CA . PHE A 1 182 ? -0.830 33.130 -15.338 1.00 95.44 182 PHE A CA 1
ATOM 1458 C C . PHE A 1 182 ? -1.345 32.144 -16.396 1.00 95.44 182 PHE A C 1
ATOM 1460 O O . PHE A 1 182 ? -2.541 32.156 -16.678 1.00 95.44 182 PHE A O 1
ATOM 1467 N N . LEU A 1 183 ? -0.489 31.292 -16.973 1.00 96.06 183 LEU A N 1
ATOM 1468 C CA . LEU A 1 183 ? -0.916 30.291 -17.949 1.00 96.06 183 LEU A CA 1
ATOM 1469 C C . LEU A 1 183 ? -1.682 29.140 -17.271 1.00 96.06 183 LEU A C 1
ATOM 1471 O O . LEU A 1 183 ? -1.290 28.701 -16.189 1.00 96.06 183 LEU A O 1
ATOM 1475 N N . PRO A 1 184 ? -2.737 28.594 -17.911 1.00 93.44 184 PRO A N 1
ATOM 1476 C CA . PRO A 1 184 ? -3.614 27.585 -17.304 1.00 93.44 184 PRO A CA 1
ATOM 1477 C C . PRO A 1 184 ? -2.919 26.245 -17.027 1.00 93.44 184 PRO A C 1
ATOM 1479 O O . PRO A 1 184 ? -3.354 25.500 -16.160 1.00 93.44 184 PRO A O 1
ATOM 1482 N N . ILE A 1 185 ? -1.837 25.945 -17.749 1.00 93.44 185 ILE A N 1
ATOM 1483 C CA . ILE A 1 185 ? -1.065 24.702 -17.603 1.00 93.44 185 ILE A CA 1
ATOM 1484 C C . ILE A 1 185 ? 0.091 24.824 -16.603 1.00 93.44 185 ILE A C 1
ATOM 1486 O O . ILE A 1 185 ? 0.814 23.856 -16.381 1.00 93.44 185 ILE A O 1
ATOM 1490 N N . HIS A 1 186 ? 0.308 26.010 -16.025 1.00 94.69 186 HIS A N 1
ATOM 1491 C CA . HIS A 1 186 ? 1.352 26.186 -15.026 1.00 94.69 186 HIS A CA 1
ATOM 1492 C C . HIS A 1 186 ? 0.994 25.387 -13.755 1.00 94.69 186 HIS A C 1
ATOM 1494 O O . HIS A 1 186 ? -0.136 25.512 -13.281 1.00 94.69 186 HIS A O 1
ATOM 1500 N N . PRO A 1 187 ? 1.925 24.636 -13.135 1.00 93.88 187 PRO A N 1
ATOM 1501 C CA . PRO A 1 187 ? 1.624 23.749 -12.003 1.00 93.88 187 PRO A CA 1
ATOM 1502 C C . PRO A 1 187 ? 0.889 24.403 -10.819 1.00 93.88 187 PRO A C 1
ATOM 1504 O O . PRO A 1 187 ? 0.018 23.782 -10.222 1.00 93.88 187 PRO A O 1
ATOM 1507 N N . VAL A 1 188 ? 1.158 25.681 -10.518 1.00 94.25 188 VAL A N 1
ATOM 1508 C CA . VAL A 1 188 ? 0.442 26.458 -9.469 1.00 94.25 188 VAL A CA 1
ATOM 1509 C C . VAL A 1 188 ? -1.065 26.612 -9.736 1.00 94.25 188 VAL A C 1
ATOM 1511 O O . VAL A 1 188 ? -1.809 26.962 -8.831 1.00 94.25 188 VAL A O 1
ATOM 1514 N N . ARG A 1 189 ? -1.542 26.376 -10.962 1.00 92.19 189 ARG A N 1
ATOM 1515 C CA . ARG A 1 189 ? -2.976 26.394 -11.296 1.00 92.19 189 ARG A CA 1
ATOM 1516 C C . ARG A 1 189 ? -3.665 25.037 -11.115 1.00 92.19 189 ARG A C 1
ATOM 1518 O O . ARG A 1 189 ? -4.881 24.981 -11.254 1.00 92.19 189 ARG A O 1
ATOM 1525 N N . ILE A 1 190 ? -2.901 23.970 -10.869 1.00 84.81 190 ILE A N 1
ATOM 1526 C CA . ILE A 1 190 ? -3.373 22.574 -10.829 1.00 84.81 190 ILE A CA 1
ATOM 1527 C C . ILE A 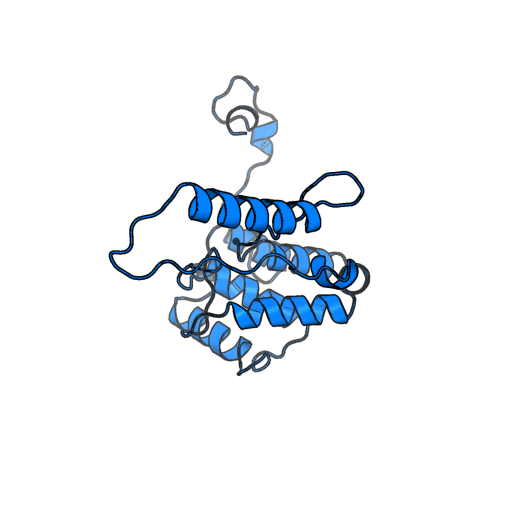1 190 ? -3.300 21.988 -9.406 1.00 84.81 190 ILE A C 1
ATOM 1529 O O . ILE A 1 190 ? -4.045 21.060 -9.099 1.00 84.81 190 ILE A O 1
ATOM 1533 N N . MET A 1 191 ? -2.414 22.518 -8.554 1.00 61.12 191 MET A N 1
ATOM 1534 C CA . MET A 1 191 ? -2.363 22.231 -7.110 1.00 61.12 191 MET A CA 1
ATOM 1535 C C . MET A 1 191 ? -3.416 23.029 -6.346 1.00 61.12 191 MET A C 1
ATOM 1537 O O . MET A 1 191 ? -3.966 22.458 -5.381 1.00 61.12 191 MET A O 1
#

Foldseek 3Di:
DQCVVVVDDQPQDQQDADVPRDDDPVNVVSNVVSVCSVQVSQADPVGHHDDDPFWFLQPQLLVCLVCLVVVNNCVVAPPVNLVVLLVVLVVQQDPQLAHARTSPGDGDLASLVSSLNSCVSSPADCQGGDPSSNVSSVVSQVVVVHPLPHDQVSQVSCVSSVNHPPVSHDDPDPCLCVDPPPDCSRVVNVD

Sequence (191 aa):
MFLREKNFKQTIPPEKIEDGEGITDEKATNALRRAVHFSAALQSSDGHWPTENAGPMFFVPPFVICCYITGHLNTVFPAEYRKEILHYVYNHQNEDGGWGLHLEGHSIVFGTVLNYICMRILREGPDGGQDNACAKARKWNLDHGGVTHIPSWGKNWLSILRVFEWTGCNPMPLEFWLLPSFLPIHPVRIM

pLDDT: mean 95.02, std 4.52, range [61.12, 98.56]

Secondary structure (DSSP, 8-state):
-HHHHTT----SPPP---TT----HHHHHHHHHHHHHHHHHH--TTS--------BTTSHHHHHHHHHHTT-HHHHS-HHHHHHHHHHHHHT--TTS---SBTTSPP-HHHHHHHHHHHHHTT--TT-SGGGHHHHHHHHHHHTTGGGG--HHHHHHHHHTTSS-GGGSPP--GGGGGS-TTSTTSGGGT-